Protein AF-H9LAX0-F1 (afdb_monomer)

InterPro domains:
  IPR001312 Hexokinase [PS51748] (1-277)
  IPR001312 Hexokinase [PTHR19443] (2-277)
  IPR019807 Hexokinase, binding site [PS00378] (44-69)
  IPR022672 Hexokinase, N-terminal [PF00349] (3-113)
  IPR022673 Hexokinase, C-terminal [PF03727] (120-277)
  IPR043129 ATPase, nucleotide binding domain [SSF53067] (3-115)
  IPR043129 ATPase, nucleotide binding domain [SSF53067] (117-277)

Solvent-accessible surface area (backbone atoms only — not comparable to full-atom values): 15316 Å² total; per-residue (Å²): 132,96,80,84,87,79,85,80,52,66,67,33,38,53,35,37,32,65,53,35,28,40,49,51,38,47,54,50,51,56,51,27,54,79,68,75,45,42,92,48,78,43,82,37,77,43,72,50,81,56,59,55,53,68,82,48,60,52,35,32,30,29,65,49,75,57,101,79,46,54,30,43,81,35,59,77,30,46,54,50,55,50,42,50,50,23,35,58,74,67,63,80,54,53,72,42,71,68,31,55,39,41,51,25,51,52,49,19,54,59,47,28,73,80,37,86,80,51,51,59,11,73,41,81,40,72,50,37,38,41,20,33,66,38,54,21,73,75,41,85,92,49,94,65,56,80,64,69,43,77,43,75,63,63,53,18,42,41,40,58,88,53,82,40,58,94,75,56,52,74,53,56,48,53,54,32,68,70,39,100,51,53,76,48,39,48,44,23,53,62,45,8,50,66,33,44,16,42,47,40,42,47,52,51,52,49,34,15,76,70,56,71,30,64,85,43,55,76,28,76,49,59,71,38,85,69,62,43,47,37,68,53,44,59,59,52,68,36,91,80,68,54,62,66,58,40,46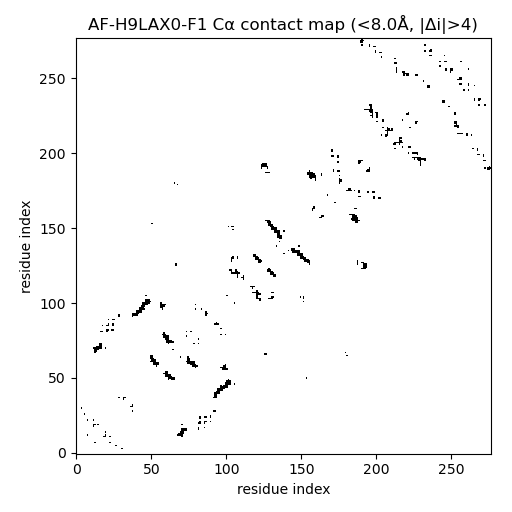,51,54,42,42,76,38,62,39,85,69,53,74,66,40,45,55,50,53,38,51,45,35,52,54,52,52,61,73,41,107

Foldseek 3Di:
DDDDDDDDDLCLQAEALLSVLLVVLVVVCVVCVVVVNQADAEEDEAADAADWDDPDFLWTAGQDDDLNGRHPPRHRDTSSVSNQVSNVVVPSGHYHHPGYHYPQVVQQVVVCVVPVPRFKGWDAESWTWIKGKAQQCVVVVDDDRDDIDIDTPLCLFPCLVPPCVVVDDPQLQVLQVPDPHHSGSSLRCLAHQNNLQQSLLVVQLVCLCVCNALNNDFDPLSVDGPSRGSVLLCQLQDPVVPLVSLQVSVVVSVGRGDSVNSVVSNVSSCVSNVSND

pLDDT: mean 94.52, std 5.26, range [50.22, 98.56]

Sequence (277 aa):
TKHRMYSIPEDAMTGTAEMLFDYIAECISDFLDKHHIKHKKLPLGFTFSFPVRHEDLDKGILLNWTKGFKASGAEGNNVVGLLRDAIKRRGDFEMDIVAMVNDTVATMISCYYEDRSCEVGMIVGTGCNVCYMEEMHSVELVEGEEGRMCVNTEWGAFGGNGELEDFRLEYDRVVDESSINPGKQLYEKLISGKYMGELVRLVLMKLVNEDLLFNGEASDILKTRGSFETHFVSQIESDTGDRKQIYNILSTLGVLPSELDCDIVRMACESVSTRAA

Secondary structure (DSSP, 8-state):
---------HHHHHSBHHHHHHHHHHHHHHHHHHTT-TTS-EEEEEE--S-EEEEETTEEEE----TT---BT-TTSBHHHHHHHHHHHH-S--EEEEEEE-HHHHHHHHHHHH-TT--EEEEESSSEEEEEEEEGGG-TTSS--SSEEEEE--GGGTTTTSTTTTT--HHHHHHHHTSSSTTSSHHHHHHSTTTHHHHHHHHHHHHHHTTSSGGG---HHHHSTT-S-HHHHHHHT-TT--HHHHHHHHHHTT----HHHHHHHHHHHHHHHHHH-

Mean predicted aligned error: 4.8 Å

Structure (mmCIF, N/CA/C/O backbone):
data_AF-H9LAX0-F1
#
_entry.id   AF-H9LAX0-F1
#
loop_
_atom_site.group_PDB
_atom_site.id
_atom_site.type_symbol
_atom_site.label_atom_id
_atom_site.label_alt_id
_atom_site.label_comp_id
_atom_site.label_asym_id
_atom_site.label_entity_id
_atom_site.label_seq_id
_atom_site.pdbx_PDB_ins_code
_atom_site.Cartn_x
_atom_site.Cartn_y
_atom_site.Cartn_z
_atom_site.occupancy
_atom_site.B_iso_or_equiv
_atom_site.auth_seq_id
_atom_site.auth_comp_id
_atom_site.auth_asym_id
_atom_site.auth_atom_id
_atom_site.pdbx_PDB_model_num
ATOM 1 N N . THR A 1 1 ? -16.865 16.453 1.117 1.00 50.22 1 THR A N 1
ATOM 2 C CA . THR A 1 1 ? -16.291 16.126 2.443 1.00 50.22 1 THR A CA 1
ATOM 3 C C . THR A 1 1 ? -14.977 16.870 2.588 1.00 50.22 1 THR A C 1
ATOM 5 O O . THR A 1 1 ? -14.157 16.766 1.684 1.00 50.22 1 THR A O 1
ATOM 8 N N . LYS A 1 2 ? -14.781 17.701 3.624 1.00 66.31 2 LYS A N 1
ATOM 9 C CA . LYS A 1 2 ? -13.472 18.343 3.854 1.00 66.31 2 LYS A CA 1
ATOM 10 C C . LYS A 1 2 ? -12.558 17.292 4.485 1.00 66.31 2 LYS A C 1
ATOM 12 O O . LYS A 1 2 ? -12.809 16.900 5.617 1.00 66.31 2 LYS A O 1
ATOM 17 N N . HIS A 1 3 ? -11.576 16.800 3.739 1.00 79.38 3 HIS A N 1
ATOM 18 C CA . HIS A 1 3 ? -10.554 15.888 4.250 1.00 79.38 3 HIS A CA 1
ATOM 19 C C . HIS A 1 3 ? -9.261 16.663 4.490 1.00 79.38 3 HIS A C 1
ATOM 21 O O . HIS A 1 3 ? -9.047 17.732 3.910 1.00 79.38 3 HIS A O 1
ATOM 27 N N . ARG A 1 4 ? -8.401 16.131 5.354 1.00 86.94 4 ARG A N 1
ATOM 28 C CA . ARG A 1 4 ? -7.089 16.705 5.615 1.00 86.94 4 ARG A CA 1
ATOM 29 C C . ARG A 1 4 ? -6.052 15.603 5.693 1.00 86.94 4 ARG A C 1
ATOM 31 O O . ARG A 1 4 ? -6.274 14.603 6.362 1.00 8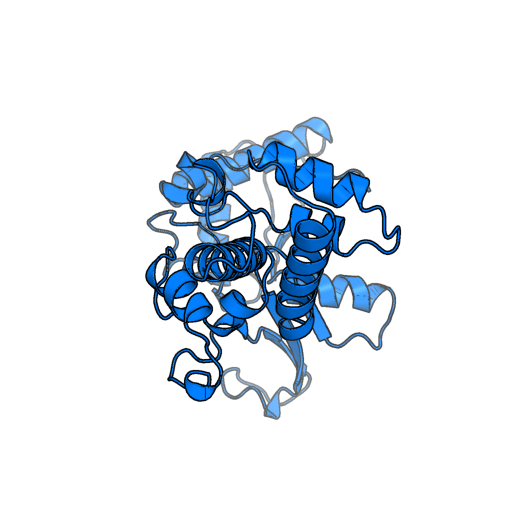6.94 4 ARG A O 1
ATOM 38 N N . MET A 1 5 ? -4.948 15.806 4.987 1.00 92.69 5 MET A N 1
ATOM 39 C CA . MET A 1 5 ? -3.840 14.862 4.935 1.00 92.69 5 MET A CA 1
ATOM 40 C C . MET A 1 5 ? -2.690 15.375 5.794 1.00 92.69 5 MET A C 1
ATOM 42 O O . MET A 1 5 ? -2.400 16.574 5.797 1.00 92.69 5 MET A O 1
ATOM 46 N N . TYR A 1 6 ? -2.056 14.452 6.508 1.00 94.38 6 TYR A N 1
ATOM 47 C CA . TYR A 1 6 ? -0.879 14.687 7.332 1.00 94.38 6 TYR A CA 1
ATOM 48 C C . TYR A 1 6 ? 0.200 13.701 6.894 1.00 94.38 6 TYR A C 1
ATOM 50 O O . TYR A 1 6 ? -0.062 12.502 6.809 1.00 94.38 6 TYR A O 1
ATOM 58 N N . SER A 1 7 ? 1.392 14.205 6.585 1.00 93.62 7 SER A N 1
ATOM 59 C CA . SER A 1 7 ? 2.524 13.366 6.194 1.00 93.62 7 SER A CA 1
ATOM 60 C C . SER A 1 7 ? 3.262 12.901 7.438 1.00 93.62 7 SER A C 1
ATOM 62 O O . SER A 1 7 ? 3.843 13.726 8.136 1.00 93.62 7 SER A O 1
ATOM 64 N N . ILE A 1 8 ? 3.268 11.595 7.697 1.00 93.94 8 ILE A N 1
ATOM 65 C CA . ILE A 1 8 ? 4.015 11.022 8.819 1.00 93.94 8 ILE A CA 1
ATOM 66 C C . ILE A 1 8 ? 5.520 11.135 8.512 1.00 93.94 8 ILE A C 1
ATOM 68 O O . ILE A 1 8 ? 5.950 10.624 7.477 1.00 93.94 8 ILE A O 1
ATOM 72 N N . PRO A 1 9 ? 6.324 11.794 9.368 1.00 92.88 9 PRO A N 1
ATOM 73 C CA . PRO A 1 9 ? 7.771 11.867 9.189 1.00 92.88 9 PRO A CA 1
ATOM 74 C C . PRO A 1 9 ? 8.420 10.481 9.241 1.00 92.88 9 PRO A C 1
ATOM 76 O O . PRO A 1 9 ? 7.986 9.625 10.014 1.00 92.88 9 PRO A O 1
ATOM 79 N N . GLU A 1 10 ? 9.499 10.277 8.482 1.00 90.19 10 GLU A N 1
ATOM 80 C CA . GLU A 1 10 ? 10.229 8.999 8.452 1.00 90.19 10 GLU A CA 1
ATOM 81 C C . GLU A 1 10 ? 10.694 8.576 9.854 1.00 90.19 10 GLU A C 1
ATOM 83 O O . GLU A 1 10 ? 10.445 7.445 10.270 1.00 90.19 10 GLU A O 1
ATOM 88 N N . ASP A 1 11 ? 11.217 9.522 10.640 1.00 91.75 11 ASP A N 1
ATOM 89 C CA . ASP A 1 11 ? 11.634 9.292 12.028 1.00 91.75 11 ASP A CA 1
ATOM 90 C C . ASP A 1 11 ? 10.497 8.759 12.916 1.00 91.75 11 ASP A C 1
ATOM 92 O O . ASP A 1 11 ? 10.736 7.957 13.819 1.00 91.75 11 ASP A O 1
ATOM 96 N N . ALA A 1 12 ? 9.247 9.164 12.666 1.00 93.25 12 ALA A N 1
ATOM 97 C CA . ALA A 1 12 ? 8.086 8.638 13.384 1.00 93.25 12 ALA A CA 1
ATOM 98 C C . ALA A 1 12 ? 7.685 7.245 12.868 1.00 93.25 12 ALA A C 1
ATOM 100 O O . ALA A 1 12 ? 7.289 6.387 13.655 1.00 93.25 12 ALA A O 1
ATOM 101 N N . MET A 1 13 ? 7.826 6.984 11.563 1.00 91.19 13 MET A N 1
ATOM 102 C CA . MET A 1 13 ? 7.548 5.670 10.967 1.00 91.19 13 MET A CA 1
ATOM 103 C C . MET A 1 13 ? 8.523 4.581 11.437 1.00 91.19 13 MET A C 1
ATOM 105 O O . MET A 1 13 ? 8.131 3.412 11.540 1.00 91.19 13 MET A O 1
ATOM 109 N N . THR A 1 14 ? 9.780 4.944 11.709 1.00 92.44 14 THR A N 1
ATOM 110 C CA . THR A 1 14 ? 10.856 4.011 12.094 1.00 92.44 14 THR A CA 1
ATOM 111 C C . THR A 1 14 ? 11.334 4.160 13.541 1.00 92.44 14 THR A C 1
ATOM 113 O O . THR A 1 14 ? 12.220 3.419 13.958 1.00 92.44 14 THR A O 1
ATOM 116 N N . GLY A 1 15 ? 10.776 5.106 14.302 1.00 94.94 15 GLY A N 1
ATOM 117 C CA . GLY A 1 15 ? 11.144 5.396 15.690 1.00 94.94 15 GLY A CA 1
ATOM 118 C C . GLY A 1 15 ? 10.497 4.455 16.710 1.00 94.94 15 GLY A C 1
ATOM 119 O O . GLY A 1 15 ? 10.594 3.228 16.616 1.00 94.94 15 GLY A O 1
ATOM 120 N N . THR A 1 16 ? 9.846 5.018 17.728 1.00 97.50 16 THR A N 1
ATOM 121 C CA . THR A 1 16 ? 9.089 4.258 18.738 1.00 97.50 16 THR A CA 1
ATOM 122 C C . THR A 1 16 ? 7.586 4.353 18.492 1.00 97.50 16 THR A C 1
ATOM 124 O O . THR A 1 16 ? 7.098 5.287 17.855 1.00 97.50 16 THR A O 1
ATOM 127 N N . ALA A 1 17 ? 6.830 3.397 19.031 1.00 97.00 17 ALA A N 1
ATOM 128 C CA . ALA A 1 17 ? 5.375 3.448 19.039 1.00 97.00 17 ALA A CA 1
ATOM 129 C C . ALA A 1 17 ? 4.874 4.746 19.688 1.00 97.00 17 ALA A C 1
ATOM 131 O O . ALA A 1 17 ? 3.991 5.397 19.143 1.00 97.00 17 ALA A O 1
ATOM 132 N N . GLU A 1 18 ? 5.477 5.164 20.803 1.00 97.81 18 GLU A N 1
ATOM 133 C CA . GLU A 1 18 ? 5.134 6.425 21.465 1.00 97.81 18 GLU A CA 1
ATOM 134 C C . GLU A 1 18 ? 5.276 7.621 20.515 1.00 97.81 18 GLU A C 1
ATOM 136 O O . GLU A 1 18 ? 4.311 8.359 20.342 1.00 97.81 18 GLU A O 1
ATOM 141 N N . MET A 1 19 ? 6.410 7.748 19.812 1.00 97.38 19 MET A N 1
ATOM 142 C CA . MET A 1 19 ? 6.621 8.821 18.829 1.00 97.38 19 MET A CA 1
ATOM 143 C C . MET A 1 19 ? 5.563 8.808 17.718 1.00 97.38 19 MET A C 1
ATOM 145 O O . MET A 1 19 ? 5.020 9.856 17.368 1.00 97.38 19 MET A O 1
ATOM 149 N N . LEU A 1 20 ? 5.253 7.628 17.170 1.00 98.00 20 LEU A N 1
ATOM 150 C CA . LEU A 1 20 ? 4.261 7.485 16.105 1.00 98.00 20 LEU A CA 1
ATOM 151 C C . LEU A 1 20 ? 2.856 7.878 16.579 1.00 98.00 20 LEU A C 1
ATOM 153 O O . LEU A 1 20 ? 2.174 8.663 15.919 1.00 98.00 20 LEU A O 1
ATOM 157 N N . PHE A 1 21 ? 2.407 7.337 17.711 1.00 98.06 21 PHE A N 1
ATOM 158 C CA . PHE A 1 21 ? 1.051 7.572 18.206 1.00 98.06 21 PHE A CA 1
ATOM 159 C C . PHE A 1 21 ? 0.878 8.980 18.795 1.00 98.06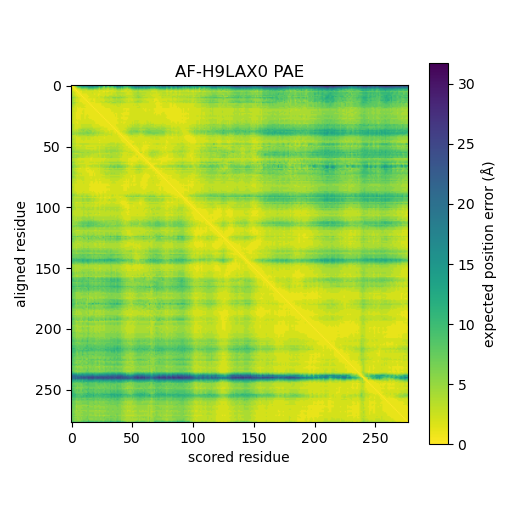 21 PHE A C 1
ATOM 161 O O . PHE A 1 21 ? -0.202 9.553 18.645 1.00 98.06 21 PHE A O 1
ATOM 168 N N . ASP A 1 22 ? 1.924 9.583 19.366 1.00 98.12 22 ASP A N 1
ATOM 169 C CA . ASP A 1 22 ? 1.904 10.989 19.794 1.00 98.12 22 ASP A CA 1
ATOM 170 C C . ASP A 1 22 ? 1.792 11.936 18.592 1.00 98.12 22 ASP A C 1
ATOM 172 O O . ASP A 1 22 ? 1.011 12.892 18.634 1.00 98.12 22 ASP A O 1
ATOM 176 N N . TYR A 1 23 ? 2.479 11.627 17.484 1.00 98.00 23 TYR A N 1
ATOM 177 C CA . TYR A 1 23 ? 2.317 12.351 16.221 1.00 98.00 23 TYR A CA 1
ATOM 178 C C . TYR A 1 23 ? 0.897 12.200 15.645 1.00 98.00 23 TYR A C 1
ATOM 180 O O . TYR A 1 23 ? 0.291 13.173 15.190 1.00 98.00 23 TYR A O 1
ATOM 188 N N . ILE A 1 24 ? 0.309 10.999 15.703 1.00 97.69 24 ILE A N 1
ATOM 189 C CA . ILE A 1 24 ? -1.088 10.786 15.285 1.00 97.69 24 ILE A CA 1
ATOM 190 C C . ILE A 1 24 ? -2.043 11.611 16.163 1.00 97.69 24 ILE A C 1
ATOM 192 O O . ILE A 1 24 ? -2.922 12.296 15.636 1.00 97.69 24 ILE A O 1
ATOM 196 N N . ALA A 1 25 ? -1.857 11.605 17.487 1.00 97.81 25 ALA A N 1
ATOM 197 C CA . ALA A 1 25 ? -2.655 12.411 18.410 1.00 97.81 25 ALA A CA 1
ATOM 198 C C . ALA A 1 25 ? -2.497 13.922 18.147 1.00 97.81 25 ALA A C 1
ATOM 200 O O . ALA A 1 25 ? -3.466 14.673 18.272 1.00 97.81 25 ALA A O 1
ATOM 201 N N . GLU A 1 26 ? -1.313 14.373 17.724 1.00 97.62 26 GLU A N 1
ATOM 202 C CA . GLU A 1 26 ? -1.084 15.743 17.253 1.00 97.62 26 GLU A CA 1
ATOM 203 C C . GLU A 1 26 ? -1.916 16.103 16.038 1.00 97.62 26 GLU A C 1
ATOM 205 O O . GLU A 1 26 ? -2.607 17.126 16.048 1.00 97.62 26 GLU A O 1
ATOM 210 N N . CYS A 1 27 ? -1.906 15.240 15.029 1.00 97.38 27 CYS A N 1
ATOM 211 C CA . CYS A 1 27 ? -2.690 15.441 13.819 1.00 97.38 27 CYS A CA 1
ATOM 212 C C . CYS A 1 27 ? -4.192 15.506 14.128 1.00 97.38 27 CYS A C 1
ATOM 214 O O . CYS A 1 27 ? -4.895 16.366 13.592 1.00 97.38 27 CYS A O 1
ATOM 216 N N . ILE A 1 28 ? -4.684 14.644 15.028 1.00 96.56 28 ILE A N 1
ATOM 217 C CA . ILE A 1 28 ? -6.084 14.666 15.479 1.00 96.56 28 ILE A CA 1
ATOM 218 C C . ILE A 1 28 ? -6.391 15.989 16.188 1.00 96.56 28 ILE A C 1
ATOM 220 O O . ILE A 1 28 ? -7.365 16.650 15.832 1.00 96.56 28 ILE A O 1
ATOM 224 N N . SER A 1 29 ? -5.560 16.408 17.145 1.00 96.62 29 SER A N 1
ATOM 225 C CA . SER A 1 29 ? -5.752 17.667 17.878 1.00 96.62 29 SER A CA 1
ATOM 226 C C . SER A 1 29 ? -5.837 18.875 16.938 1.00 96.62 29 SER A C 1
ATOM 228 O O . SER A 1 29 ? -6.807 19.638 16.984 1.00 96.62 29 SER A O 1
ATOM 230 N N . ASP A 1 30 ? -4.885 18.996 16.010 1.00 96.50 30 ASP A N 1
ATOM 231 C CA . ASP A 1 30 ? -4.857 20.072 15.019 1.00 96.50 30 ASP A CA 1
ATOM 232 C C . ASP A 1 30 ? -6.058 20.008 14.053 1.00 96.50 30 ASP A C 1
ATOM 234 O O . ASP A 1 30 ? -6.591 21.045 13.651 1.00 96.50 30 ASP A O 1
ATOM 238 N N . PHE A 1 31 ? -6.548 18.816 13.698 1.00 96.00 31 PHE A N 1
ATOM 239 C CA . PHE A 1 31 ? -7.792 18.679 12.938 1.00 96.00 31 PHE A CA 1
ATOM 240 C C . PHE A 1 31 ? -8.993 19.217 13.733 1.00 96.00 31 PHE A C 1
ATOM 242 O O . PHE A 1 31 ? -9.755 20.044 13.225 1.00 96.00 31 PHE A O 1
ATOM 249 N N . LEU A 1 32 ? -9.149 18.802 14.991 1.00 95.25 32 LEU A N 1
ATOM 250 C CA . LEU A 1 32 ? -10.268 19.228 15.837 1.00 95.25 32 LEU A CA 1
ATOM 251 C C . LEU A 1 32 ? -10.269 20.736 16.100 1.00 95.25 32 LEU A C 1
ATOM 253 O O . LEU A 1 32 ? -11.344 21.346 16.105 1.00 95.25 32 LEU A O 1
ATOM 257 N N . ASP A 1 33 ? -9.090 21.334 16.283 1.00 95.06 33 ASP A N 1
ATOM 258 C CA . ASP A 1 33 ? -8.927 22.777 16.468 1.00 95.06 33 ASP A CA 1
ATOM 259 C C . ASP A 1 33 ? -9.375 23.561 15.234 1.00 95.06 33 ASP A C 1
ATOM 261 O O . ASP A 1 33 ? -10.199 24.474 15.348 1.00 95.06 33 ASP A O 1
ATOM 265 N N . LYS A 1 34 ? -8.916 23.174 14.035 1.00 94.81 34 LYS A N 1
ATOM 266 C CA . LYS A 1 34 ? -9.299 23.869 12.789 1.00 94.81 34 LYS A CA 1
ATOM 267 C C . LYS A 1 34 ? -10.772 23.728 12.437 1.00 94.81 34 LYS A C 1
ATOM 269 O O . LYS A 1 34 ? -11.310 24.560 11.708 1.00 94.81 34 LYS A O 1
ATOM 274 N N . HIS A 1 35 ? -11.422 22.688 12.944 1.00 94.19 35 HIS A N 1
ATOM 275 C CA . HIS A 1 35 ? -12.856 22.480 12.790 1.00 94.19 35 HIS A CA 1
ATOM 276 C C . HIS A 1 35 ? -13.679 23.008 13.976 1.00 94.19 35 HIS A C 1
ATOM 278 O O . HIS A 1 35 ? -14.904 22.918 13.936 1.00 94.19 35 HIS A O 1
ATOM 284 N N . HIS A 1 36 ? -13.037 23.591 14.996 1.00 95.12 36 HIS A N 1
ATOM 285 C CA . HIS A 1 36 ? -13.675 24.136 16.199 1.00 95.12 36 HIS A CA 1
ATOM 286 C C . HIS A 1 36 ? -14.546 23.119 16.959 1.00 95.12 36 HIS A C 1
ATOM 288 O O . HIS A 1 36 ? -15.593 23.463 17.508 1.00 95.12 36 HIS A O 1
ATOM 294 N N . ILE A 1 37 ? -14.117 21.854 17.003 1.00 95.25 37 ILE A N 1
ATOM 295 C CA . ILE A 1 37 ? -14.860 20.739 17.624 1.00 95.25 37 ILE A CA 1
ATOM 296 C C . ILE A 1 37 ? -14.088 20.023 18.738 1.00 95.25 37 ILE A C 1
ATOM 298 O O . ILE A 1 37 ? -14.579 19.035 19.272 1.00 95.25 37 ILE A O 1
ATOM 302 N N . LYS A 1 38 ? -12.927 20.541 19.148 1.00 94.38 38 LYS A N 1
ATOM 303 C CA . LYS A 1 38 ? -12.064 19.943 20.184 1.00 94.38 38 LYS A CA 1
ATOM 304 C C . LYS A 1 38 ? -12.717 19.779 21.563 1.00 94.38 38 LYS A C 1
ATOM 306 O O . LYS A 1 38 ? -12.352 18.894 22.321 1.00 94.38 38 LYS A O 1
ATOM 311 N N . HIS A 1 39 ? -13.727 20.595 21.861 1.00 93.06 39 HIS A N 1
ATOM 312 C CA . HIS A 1 39 ? -14.518 20.528 23.094 1.00 93.06 39 HIS A CA 1
ATOM 313 C C . HIS A 1 39 ? -15.528 19.366 23.123 1.00 93.06 39 HIS A C 1
ATOM 315 O O . HIS A 1 39 ? -16.204 19.171 24.132 1.00 93.06 39 HIS A O 1
ATOM 321 N N . LYS A 1 40 ? -15.704 18.637 22.014 1.00 93.38 40 LYS A N 1
ATOM 322 C CA . LYS A 1 40 ? -16.649 17.523 21.912 1.00 93.38 40 LYS A CA 1
ATOM 323 C C . LYS A 1 40 ? -15.913 16.202 22.072 1.00 93.38 40 LYS A C 1
ATOM 325 O O . LYS A 1 40 ? -14.936 15.960 21.373 1.00 93.38 40 LYS A O 1
ATOM 330 N N . LYS A 1 41 ? -16.469 15.311 22.891 1.00 93.94 41 LYS A N 1
ATOM 331 C CA . LYS A 1 41 ? -16.093 13.897 22.902 1.00 93.94 41 LYS A CA 1
ATOM 332 C C . LYS A 1 41 ? -16.819 13.186 21.761 1.00 93.94 41 LYS A C 1
ATOM 334 O O . LYS A 1 41 ? -18.028 12.973 21.842 1.00 93.94 41 LYS A O 1
ATOM 339 N N . LEU A 1 42 ? -16.105 12.894 20.678 1.00 94.69 42 LEU A N 1
ATOM 340 C CA . LEU A 1 42 ? -16.667 12.266 19.478 1.00 94.69 42 LEU A CA 1
ATOM 341 C C . LEU A 1 42 ? -16.265 10.784 19.394 1.00 94.69 42 LEU A C 1
ATOM 343 O O . LEU A 1 42 ? -15.189 10.422 19.878 1.00 94.69 42 LEU A O 1
ATOM 347 N N . PRO A 1 43 ? -17.099 9.929 18.775 1.00 96.44 43 PRO A N 1
ATOM 348 C CA . PRO A 1 43 ? -16.686 8.580 18.419 1.00 96.44 43 PRO A CA 1
ATOM 349 C C . PRO A 1 43 ? -15.656 8.626 17.280 1.00 96.44 43 PRO A C 1
ATOM 351 O O . PRO A 1 43 ? -15.812 9.381 16.317 1.00 96.44 43 PRO A O 1
ATOM 354 N N . LEU A 1 44 ? -14.622 7.796 17.380 1.00 96.06 44 LEU A N 1
ATOM 355 C CA . LEU A 1 44 ? -13.549 7.646 16.404 1.00 96.06 44 LEU A CA 1
ATOM 356 C C . LEU A 1 44 ? -13.521 6.203 15.889 1.00 96.06 44 LEU A C 1
ATOM 358 O O . LEU A 1 44 ? -13.339 5.262 16.662 1.00 96.06 44 LEU A O 1
ATOM 362 N N . GLY A 1 45 ? -13.664 6.041 14.574 1.00 96.44 45 GLY A N 1
ATOM 363 C CA . GLY A 1 45 ? -13.297 4.811 13.877 1.00 96.44 45 GLY A CA 1
ATOM 364 C C . GLY A 1 45 ? -11.839 4.888 13.436 1.00 96.44 45 GLY A C 1
ATOM 365 O O . GLY A 1 45 ? -11.447 5.843 12.765 1.00 96.44 45 GLY A O 1
ATOM 366 N N . PHE A 1 46 ? -11.031 3.902 13.812 1.00 96.50 46 PHE A N 1
ATOM 367 C CA . PHE A 1 46 ? -9.606 3.865 13.510 1.00 96.50 46 PHE A CA 1
ATOM 368 C C . PHE A 1 46 ? -9.322 2.858 12.391 1.00 96.50 46 PHE A C 1
ATOM 370 O O . PHE A 1 46 ? -9.227 1.657 12.622 1.00 96.50 46 PHE A O 1
ATOM 377 N N . THR A 1 47 ? -9.190 3.342 11.155 1.00 96.44 47 THR A N 1
ATOM 378 C CA . THR A 1 47 ? -8.711 2.492 10.056 1.00 96.44 47 THR A CA 1
ATOM 379 C C . THR A 1 47 ? -7.199 2.308 10.177 1.00 96.44 47 THR A C 1
ATOM 381 O O . THR A 1 47 ? -6.454 3.285 10.109 1.00 96.44 47 THR A O 1
ATOM 384 N N . PHE A 1 48 ? -6.751 1.069 10.375 1.00 95.06 48 PHE A N 1
ATOM 385 C CA . PHE A 1 48 ? -5.351 0.716 10.590 1.00 95.06 48 PHE A CA 1
ATOM 386 C C . PHE A 1 48 ? -4.946 -0.444 9.672 1.00 95.06 48 PHE A C 1
ATOM 388 O O . PHE A 1 48 ? -5.244 -1.610 9.919 1.00 95.06 48 PHE A O 1
ATOM 395 N N . SER A 1 49 ? -4.273 -0.098 8.575 1.00 90.25 49 SER A N 1
ATOM 396 C CA . SER A 1 49 ? -3.982 -0.978 7.437 1.00 90.25 49 SER A CA 1
ATOM 397 C C . SER A 1 49 ? -2.774 -1.905 7.633 1.00 90.25 49 SER A C 1
ATOM 399 O O . SER A 1 49 ? -1.874 -1.937 6.784 1.00 90.25 49 SER A O 1
ATOM 401 N N . PHE A 1 50 ? -2.729 -2.641 8.740 1.00 90.00 50 PHE A N 1
ATOM 402 C CA . PHE A 1 50 ? -1.663 -3.600 9.044 1.00 90.00 50 PHE A CA 1
ATOM 403 C C . PHE A 1 50 ? -2.241 -4.927 9.552 1.00 90.00 50 PHE A C 1
ATOM 405 O O . PHE A 1 50 ? -3.370 -4.928 10.050 1.00 90.00 50 PHE A O 1
ATOM 412 N N . PRO A 1 51 ? -1.470 -6.030 9.485 1.00 89.06 51 PRO A N 1
ATOM 413 C CA . PRO A 1 51 ? -1.875 -7.306 10.061 1.00 89.06 51 PRO A CA 1
ATOM 414 C C . PRO A 1 51 ? -2.089 -7.176 11.570 1.00 89.06 51 PRO A C 1
ATOM 416 O O . PRO A 1 51 ? -1.149 -6.970 12.344 1.00 89.06 51 PRO A O 1
ATOM 419 N N . VAL A 1 52 ? -3.341 -7.296 11.993 1.00 93.69 52 VAL A N 1
ATOM 420 C CA . VAL A 1 52 ? -3.748 -7.188 13.392 1.00 93.69 52 VAL A CA 1
ATOM 421 C C . VAL A 1 52 ? -4.572 -8.408 13.766 1.00 93.69 52 VAL A C 1
ATOM 423 O O . VAL A 1 52 ? -5.475 -8.807 13.039 1.00 93.69 52 VAL A O 1
ATOM 426 N N . ARG A 1 53 ? -4.274 -8.985 14.931 1.00 93.38 53 ARG A N 1
ATOM 427 C CA . ARG A 1 53 ? -5.143 -9.966 15.576 1.00 93.38 53 ARG A CA 1
ATOM 428 C C . ARG A 1 53 ? -6.172 -9.218 16.413 1.00 93.38 53 ARG A C 1
ATOM 430 O O . ARG A 1 53 ? -5.830 -8.663 17.461 1.00 93.38 53 ARG A O 1
ATOM 437 N N . HIS A 1 54 ? -7.406 -9.180 15.931 1.00 92.69 54 HIS A N 1
ATOM 438 C CA . HIS A 1 54 ? -8.536 -8.629 16.671 1.00 92.69 54 HIS A CA 1
ATOM 439 C C . HIS A 1 54 ? -8.903 -9.544 17.837 1.00 92.69 54 HIS A C 1
ATOM 441 O O . HIS A 1 54 ? -9.068 -10.748 17.666 1.00 92.69 54 HIS A O 1
ATOM 447 N N . GLU A 1 55 ? -9.005 -8.958 19.026 1.00 90.69 55 GLU A N 1
ATOM 448 C CA . GLU A 1 55 ? -9.587 -9.606 20.209 1.00 90.69 55 GLU A CA 1
ATOM 449 C C . GLU A 1 55 ? -10.994 -9.062 20.500 1.00 90.69 55 GLU A C 1
ATOM 451 O O . GLU A 1 55 ? -11.789 -9.744 21.132 1.00 90.69 55 GLU A O 1
ATOM 456 N N . ASP A 1 56 ? -11.287 -7.844 20.035 1.00 91.38 56 ASP A N 1
ATOM 457 C CA . ASP A 1 56 ? -12.603 -7.198 20.043 1.00 91.38 56 ASP A CA 1
ATOM 458 C C . ASP A 1 56 ? -12.628 -6.119 18.935 1.00 91.38 56 ASP A C 1
ATOM 460 O O . ASP A 1 56 ? -11.595 -5.824 18.319 1.00 91.38 56 ASP A O 1
ATOM 464 N N . LEU A 1 57 ? -13.776 -5.486 18.686 1.00 91.50 57 LEU A N 1
ATOM 465 C CA . LEU A 1 57 ? -13.933 -4.436 17.676 1.00 91.50 57 LEU A CA 1
ATOM 466 C C . LEU A 1 57 ? -13.027 -3.221 17.942 1.00 91.50 57 LEU A C 1
ATOM 468 O O . LEU A 1 57 ? -12.547 -2.591 17.001 1.00 91.50 57 LEU A O 1
ATOM 472 N N . ASP A 1 58 ? -12.761 -2.899 19.209 1.00 93.50 58 ASP A N 1
ATOM 473 C CA . ASP A 1 58 ? -11.888 -1.805 19.648 1.00 93.50 58 ASP A CA 1
ATOM 474 C C . ASP A 1 58 ? -10.551 -2.303 20.236 1.00 93.50 58 ASP A C 1
ATOM 476 O O . ASP A 1 58 ? -9.845 -1.556 20.923 1.00 93.50 58 ASP A O 1
ATOM 480 N N . LYS A 1 59 ? -10.178 -3.563 19.979 1.00 94.31 59 LYS A N 1
ATOM 481 C CA . LYS A 1 59 ? -8.962 -4.170 20.528 1.00 94.31 59 LYS A CA 1
ATOM 482 C C . LYS A 1 59 ? -8.233 -4.995 19.477 1.00 94.31 59 LYS A C 1
ATOM 484 O O . LYS A 1 59 ? -8.658 -6.085 19.103 1.00 94.31 59 LYS A O 1
ATOM 489 N N . GLY A 1 60 ? -7.080 -4.489 19.054 1.00 95.56 60 GLY A N 1
ATOM 490 C CA . GLY A 1 60 ? -6.278 -5.102 18.004 1.00 95.56 60 GLY A CA 1
ATOM 491 C C . GLY A 1 60 ? -4.808 -5.200 18.383 1.00 95.56 60 GLY A C 1
ATOM 492 O O . GLY A 1 60 ? -4.177 -4.185 18.671 1.00 95.56 60 GLY A O 1
ATOM 493 N N . ILE A 1 61 ? -4.255 -6.413 18.365 1.00 97.25 61 ILE A N 1
ATOM 494 C CA . ILE A 1 61 ? -2.829 -6.664 18.593 1.00 97.25 61 ILE A CA 1
ATOM 495 C C . ILE A 1 61 ? -2.081 -6.654 17.259 1.00 97.25 61 ILE A C 1
ATOM 497 O O . ILE A 1 61 ? -2.300 -7.534 16.426 1.00 97.25 61 ILE A O 1
ATOM 501 N N . LEU A 1 62 ? -1.182 -5.688 17.057 1.00 96.00 62 LEU A N 1
ATOM 502 C CA . LEU A 1 62 ? -0.347 -5.646 15.852 1.00 96.00 62 LEU A CA 1
ATOM 503 C C . LEU A 1 62 ? 0.559 -6.879 15.798 1.00 96.00 62 LEU A C 1
ATOM 505 O O . LEU A 1 62 ? 1.327 -7.122 16.726 1.00 96.00 62 LEU A O 1
ATOM 509 N N . LEU A 1 63 ? 0.487 -7.643 14.709 1.00 92.50 63 LEU A N 1
ATOM 510 C CA . LEU A 1 63 ? 1.299 -8.847 14.533 1.00 92.50 63 LEU A CA 1
ATOM 511 C C . LEU A 1 63 ? 2.692 -8.506 14.014 1.00 92.50 63 LEU A C 1
ATOM 513 O O . LEU A 1 63 ? 3.694 -8.893 14.608 1.00 92.50 63 LEU A O 1
ATOM 517 N N . ASN A 1 64 ? 2.746 -7.756 12.919 1.00 88.81 64 ASN A N 1
ATOM 518 C CA . ASN A 1 64 ? 3.986 -7.307 12.311 1.00 88.81 64 ASN A CA 1
ATOM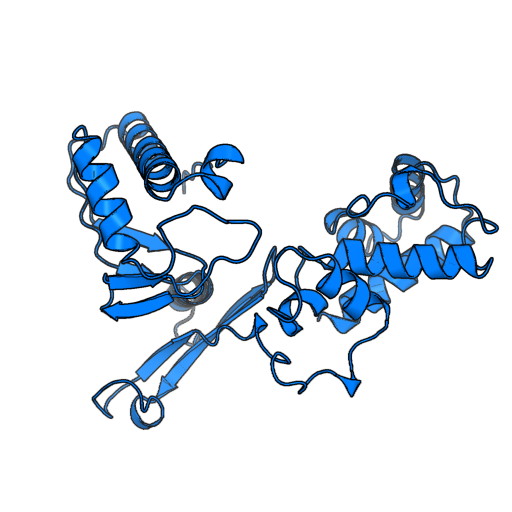 519 C C . ASN A 1 64 ? 3.749 -6.050 11.481 1.00 88.81 64 ASN A C 1
ATOM 521 O O . ASN A 1 64 ? 2.697 -5.878 10.862 1.00 88.81 64 ASN A O 1
ATOM 525 N N . TRP A 1 65 ? 4.766 -5.206 11.392 1.00 89.31 65 TRP A N 1
ATOM 526 C CA . TRP A 1 65 ? 4.755 -4.103 10.454 1.00 89.31 65 TRP A CA 1
ATOM 527 C C . TRP A 1 65 ? 4.902 -4.579 9.008 1.00 89.31 65 TRP A C 1
ATOM 529 O O . TRP A 1 65 ? 5.515 -5.605 8.697 1.00 89.31 65 TRP A O 1
ATOM 539 N N . THR A 1 66 ? 4.340 -3.785 8.102 1.00 81.19 66 THR A N 1
ATOM 540 C CA . THR A 1 66 ? 4.481 -3.920 6.650 1.00 81.19 66 THR A CA 1
ATOM 541 C C . THR A 1 66 ? 4.696 -2.531 6.040 1.00 81.19 66 THR A C 1
ATOM 543 O O . THR A 1 66 ? 4.835 -1.534 6.753 1.00 81.19 66 THR A O 1
ATOM 546 N N . LYS A 1 67 ? 4.773 -2.436 4.707 1.00 78.19 67 LYS A N 1
ATOM 547 C CA . LYS A 1 67 ? 4.715 -1.163 3.957 1.00 78.19 67 LYS A CA 1
ATOM 548 C C . LYS A 1 67 ? 5.812 -0.125 4.267 1.00 78.19 67 LYS A C 1
ATOM 550 O O . LYS A 1 67 ? 5.838 0.901 3.605 1.00 78.19 67 LYS A O 1
ATOM 555 N N . GLY A 1 68 ? 6.815 -0.428 5.093 1.00 78.88 68 GLY A N 1
ATOM 556 C CA . GLY A 1 68 ? 7.921 0.490 5.428 1.00 78.88 68 GLY A CA 1
ATOM 557 C C . GLY A 1 68 ? 7.939 0.946 6.884 1.00 78.88 68 GLY A C 1
ATOM 558 O O . GLY A 1 68 ? 8.943 1.493 7.320 1.00 78.88 68 GLY A O 1
ATOM 559 N N . PHE A 1 69 ? 6.873 0.679 7.640 1.00 88.38 69 PHE A N 1
ATOM 560 C CA . PHE A 1 69 ? 6.812 0.991 9.065 1.00 88.38 69 PHE A CA 1
ATOM 561 C C . PHE A 1 69 ? 7.711 0.048 9.864 1.00 88.38 69 PHE A C 1
ATOM 563 O O . PHE A 1 69 ? 7.843 -1.126 9.514 1.00 88.38 69 PHE A O 1
ATOM 570 N N . LYS A 1 70 ? 8.341 0.576 10.920 1.00 89.81 70 LYS A N 1
ATOM 571 C CA . LYS A 1 70 ? 9.203 -0.176 11.850 1.00 89.81 70 LYS A CA 1
ATOM 572 C C . LYS A 1 70 ? 9.173 0.385 13.279 1.00 89.81 70 LYS A C 1
ATOM 574 O O . LYS A 1 70 ? 10.104 0.147 14.042 1.00 89.81 70 LYS A O 1
ATOM 579 N N . ALA A 1 71 ? 8.132 1.134 13.649 1.00 94.38 71 ALA A N 1
ATOM 580 C CA . ALA A 1 71 ? 8.033 1.756 14.966 1.00 94.38 71 ALA A CA 1
ATOM 581 C C . ALA A 1 71 ? 8.109 0.702 16.090 1.00 94.38 71 ALA A C 1
ATOM 583 O O . ALA A 1 71 ? 7.243 -0.169 16.231 1.00 94.38 71 ALA A O 1
ATOM 584 N N . SER A 1 72 ? 9.178 0.772 16.878 1.00 95.38 72 SER A N 1
ATOM 585 C CA . SER A 1 72 ? 9.496 -0.195 17.930 1.00 95.38 72 SER A CA 1
ATOM 586 C C . SER A 1 72 ? 8.499 -0.130 19.090 1.00 95.38 72 SER A C 1
ATOM 588 O O . SER A 1 72 ? 8.036 0.942 19.472 1.00 95.38 72 SER A O 1
ATOM 590 N N . GLY A 1 73 ? 8.148 -1.285 19.660 1.00 95.56 73 GLY A N 1
ATOM 591 C CA . GLY A 1 73 ? 7.186 -1.375 20.767 1.00 95.56 73 GLY A CA 1
ATOM 592 C C . GLY A 1 73 ? 5.708 -1.354 20.357 1.00 95.56 73 GLY A C 1
ATOM 593 O O . GLY A 1 73 ? 4.848 -1.370 21.230 1.00 95.56 73 GLY A O 1
ATOM 594 N N . ALA A 1 74 ? 5.394 -1.335 19.056 1.00 95.81 74 ALA A N 1
ATOM 595 C CA . ALA A 1 74 ? 4.017 -1.472 18.576 1.00 95.81 74 ALA A CA 1
ATOM 596 C C . ALA A 1 74 ? 3.630 -2.936 18.310 1.00 95.81 74 ALA A C 1
ATOM 598 O O . ALA A 1 74 ? 2.527 -3.352 18.654 1.00 95.81 74 ALA A O 1
ATOM 599 N N . GLU A 1 75 ? 4.530 -3.727 17.717 1.00 96.31 75 GLU A N 1
ATOM 600 C CA . GLU A 1 75 ? 4.299 -5.159 17.482 1.00 96.31 75 GLU A CA 1
ATOM 601 C C . GLU A 1 75 ? 4.065 -5.889 18.815 1.00 96.31 75 GLU A C 1
ATOM 603 O O . GLU A 1 75 ? 4.704 -5.591 19.827 1.00 96.31 75 GLU A O 1
ATOM 608 N N . GLY A 1 76 ? 3.101 -6.807 18.833 1.00 96.81 76 GLY A N 1
ATOM 609 C CA . GLY A 1 76 ? 2.648 -7.520 20.028 1.00 96.81 76 GLY A CA 1
ATOM 610 C C . GLY A 1 76 ? 1.775 -6.701 20.987 1.00 96.81 76 GLY A C 1
ATOM 611 O O . GLY A 1 76 ? 1.326 -7.249 21.992 1.00 96.81 76 GLY A O 1
ATOM 612 N N . ASN A 1 77 ? 1.496 -5.424 20.698 1.00 96.94 77 ASN A N 1
ATOM 613 C CA . ASN A 1 77 ? 0.752 -4.530 21.588 1.00 96.94 77 ASN A CA 1
ATOM 614 C C . ASN A 1 77 ? -0.605 -4.108 21.007 1.00 96.94 77 ASN A C 1
ATOM 616 O O . ASN A 1 77 ? -0.825 -4.133 19.795 1.00 96.94 77 ASN A O 1
ATOM 620 N N . ASN A 1 78 ? -1.522 -3.706 21.896 1.00 97.12 78 ASN A N 1
ATOM 621 C CA . ASN A 1 78 ? -2.841 -3.204 21.516 1.00 97.12 78 ASN A CA 1
ATOM 622 C C . ASN A 1 78 ? -2.738 -1.795 20.916 1.00 97.12 78 ASN A C 1
ATOM 624 O O . ASN A 1 78 ? -2.569 -0.824 21.655 1.00 97.12 78 ASN A O 1
ATOM 628 N N . VAL A 1 79 ? -2.906 -1.665 19.599 1.00 96.94 79 VAL A N 1
ATOM 629 C CA . VAL A 1 79 ? -2.755 -0.379 18.893 1.00 96.94 79 VAL A CA 1
ATOM 630 C C . VAL A 1 79 ? -3.822 0.647 19.269 1.00 96.94 79 VAL A C 1
ATOM 632 O O . VAL A 1 79 ? -3.535 1.843 19.311 1.00 96.94 79 VAL A O 1
ATOM 635 N N . VAL A 1 80 ? -5.030 0.200 19.624 1.00 97.06 80 VAL A N 1
ATOM 636 C CA . VAL A 1 80 ? -6.070 1.096 20.151 1.00 97.06 80 VAL A CA 1
ATOM 637 C C . VAL A 1 80 ? -5.663 1.623 21.526 1.00 97.06 80 VAL A C 1
ATOM 639 O O . VAL A 1 80 ? -5.851 2.802 21.815 1.00 97.06 80 VAL A O 1
ATOM 642 N N . GLY A 1 81 ? -5.045 0.774 22.352 1.00 97.12 81 GLY A N 1
ATOM 643 C CA . GLY A 1 81 ? -4.453 1.174 23.629 1.00 97.12 81 GLY A CA 1
ATOM 644 C C . GLY A 1 81 ? -3.353 2.220 23.451 1.00 97.12 81 GLY A C 1
ATOM 645 O O . GLY A 1 81 ? -3.405 3.266 24.089 1.00 97.12 81 GLY A O 1
ATOM 646 N N . LEU A 1 82 ? -2.427 1.993 22.514 1.00 97.81 82 LEU A N 1
ATOM 647 C CA . LEU A 1 82 ? -1.344 2.936 22.209 1.00 97.81 82 LEU A CA 1
ATOM 648 C C . LEU A 1 82 ? -1.874 4.314 21.781 1.00 97.81 82 LEU A C 1
ATOM 650 O O . LEU A 1 82 ? -1.367 5.339 22.242 1.00 97.81 82 LEU A O 1
ATOM 654 N N . LEU A 1 83 ? -2.927 4.352 20.956 1.00 98.12 83 LEU A N 1
ATOM 655 C CA . LEU A 1 83 ? -3.575 5.606 20.567 1.00 98.12 83 LEU A CA 1
ATOM 656 C C . LEU A 1 83 ? -4.327 6.260 21.740 1.00 98.12 83 LEU A C 1
ATOM 658 O O . LEU A 1 83 ? -4.235 7.475 21.913 1.00 98.12 83 LEU A O 1
ATOM 662 N N . ARG A 1 84 ? -5.028 5.483 22.581 1.00 97.56 84 ARG A N 1
ATOM 663 C CA . ARG A 1 84 ? -5.673 5.994 23.810 1.00 97.56 84 ARG A CA 1
ATOM 664 C C . ARG A 1 84 ? -4.650 6.631 24.751 1.00 97.56 84 ARG A C 1
ATOM 666 O O . ARG A 1 84 ? -4.896 7.724 25.263 1.00 97.56 84 ARG A O 1
ATOM 673 N N . ASP A 1 85 ? -3.502 5.989 24.939 1.00 97.88 85 ASP A N 1
ATOM 674 C CA . ASP A 1 85 ? -2.426 6.501 25.784 1.00 97.88 85 ASP A CA 1
ATOM 675 C C . ASP A 1 85 ? -1.830 7.795 25.221 1.00 97.88 85 ASP A C 1
ATOM 677 O O . ASP A 1 85 ? -1.611 8.735 25.982 1.00 97.88 85 ASP A O 1
ATOM 681 N N . ALA A 1 86 ? -1.641 7.891 23.901 1.00 98.25 86 ALA A N 1
ATOM 682 C CA . ALA A 1 86 ? -1.167 9.112 23.246 1.00 98.25 86 ALA A CA 1
ATOM 683 C C . ALA A 1 86 ? -2.146 10.287 23.399 1.00 98.25 86 ALA A C 1
ATOM 685 O O . ALA A 1 86 ? -1.750 11.393 23.771 1.00 98.25 86 ALA A O 1
ATOM 686 N N . ILE A 1 87 ? -3.446 10.042 23.194 1.00 97.62 87 ILE A N 1
ATOM 687 C CA . ILE A 1 87 ? -4.500 11.047 23.413 1.00 97.62 87 ILE A CA 1
ATOM 688 C C . ILE A 1 87 ? -4.490 11.513 24.875 1.00 97.62 87 ILE A C 1
ATOM 690 O O . ILE A 1 87 ? -4.528 12.714 25.151 1.00 97.62 87 ILE A O 1
ATOM 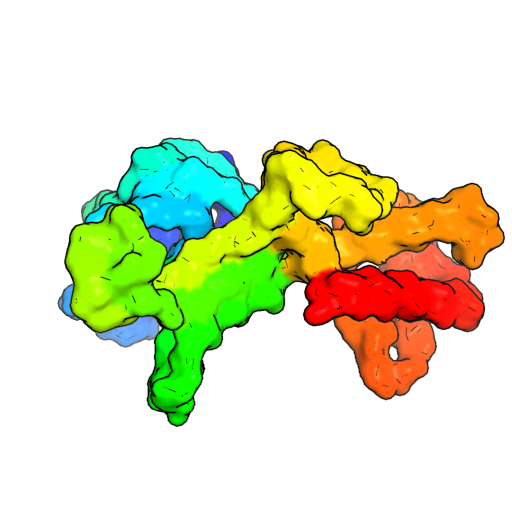694 N N . LYS A 1 88 ? -4.367 10.574 25.822 1.00 97.31 88 LYS A N 1
ATOM 695 C CA . LYS A 1 88 ? -4.307 10.875 27.256 1.00 97.31 88 LYS A CA 1
ATOM 696 C C . LYS A 1 88 ? -3.050 11.657 27.647 1.00 97.31 88 LYS A C 1
ATOM 698 O O . LYS A 1 88 ? -3.164 12.600 28.426 1.00 97.31 88 LYS A O 1
ATOM 703 N N . ARG A 1 89 ? -1.870 11.282 27.133 1.00 97.94 89 ARG A N 1
ATOM 704 C CA . ARG A 1 89 ? -0.605 12.014 27.346 1.00 97.94 89 ARG A CA 1
ATOM 705 C C . ARG A 1 89 ? -0.718 13.455 26.863 1.00 97.94 89 ARG A C 1
ATOM 707 O O . ARG A 1 89 ? -0.212 14.354 27.527 1.00 97.94 89 ARG A O 1
ATOM 714 N N . ARG A 1 90 ? -1.402 13.667 25.736 1.00 96.44 90 ARG A N 1
ATOM 715 C CA . ARG A 1 90 ? -1.627 14.998 25.173 1.00 96.44 90 ARG A CA 1
ATOM 716 C C . ARG A 1 90 ? -2.563 15.853 26.029 1.00 96.44 90 ARG A C 1
ATOM 718 O O . ARG A 1 90 ? -2.243 17.001 26.320 1.00 96.44 90 ARG A O 1
ATOM 725 N N . GLY A 1 91 ? -3.706 15.295 26.429 1.00 96.44 91 GLY A N 1
ATOM 726 C CA . GLY A 1 91 ? -4.609 15.880 27.426 1.00 96.44 91 GLY A CA 1
ATOM 727 C C . GLY A 1 91 ? -5.393 17.131 27.002 1.00 96.44 91 GLY A C 1
ATOM 728 O O . GLY A 1 91 ? -6.050 17.735 27.846 1.00 96.44 91 GLY A O 1
ATOM 729 N N . ASP A 1 92 ? -5.349 17.538 25.731 1.00 96.06 92 ASP A N 1
ATOM 730 C CA . ASP A 1 92 ? -6.039 18.729 25.210 1.00 96.06 92 ASP A CA 1
ATOM 731 C C . ASP A 1 92 ? -7.358 18.415 24.473 1.00 96.06 92 ASP A C 1
ATOM 733 O O . ASP A 1 92 ? -8.091 19.341 24.121 1.00 96.06 92 ASP A O 1
ATOM 737 N N . PHE A 1 93 ? -7.685 17.138 24.249 1.00 96.62 93 PHE A N 1
ATOM 738 C CA . PHE A 1 93 ? -8.967 16.686 23.700 1.00 96.62 93 PHE A CA 1
ATOM 739 C C . PHE A 1 93 ? -9.356 15.295 24.219 1.00 96.62 93 PHE A C 1
ATOM 741 O O . PHE A 1 93 ? -8.521 14.547 24.725 1.00 96.62 93 PHE A O 1
ATOM 748 N N . GLU A 1 94 ? -10.627 14.931 24.044 1.00 94.50 94 GLU A N 1
ATOM 749 C CA . GLU A 1 94 ? -11.141 13.591 24.340 1.00 94.50 94 GLU A CA 1
ATOM 750 C C . GLU A 1 94 ? -11.765 12.953 23.096 1.00 94.50 94 GLU A C 1
ATOM 752 O O . GLU A 1 94 ? -12.464 13.611 22.326 1.00 94.50 94 GLU A O 1
ATOM 757 N N . MET A 1 95 ? -11.553 11.648 22.928 1.00 94.38 95 MET A N 1
ATOM 758 C CA . MET A 1 95 ? -12.147 10.832 21.868 1.00 94.38 95 MET A CA 1
ATOM 759 C C . MET A 1 95 ? -12.545 9.470 22.419 1.00 94.38 95 MET A C 1
ATOM 761 O O . MET A 1 95 ? -11.895 8.945 23.324 1.00 94.38 95 MET A O 1
ATOM 765 N N . ASP A 1 96 ? -13.601 8.900 21.850 1.00 94.69 96 ASP A N 1
ATOM 766 C CA . ASP A 1 96 ? -14.032 7.539 22.140 1.00 94.69 96 ASP A CA 1
ATOM 767 C C . ASP A 1 96 ? -13.711 6.634 20.950 1.00 94.69 96 ASP A C 1
ATOM 769 O O . ASP A 1 96 ? -14.351 6.726 19.906 1.00 94.69 96 ASP A O 1
ATOM 773 N N . ILE A 1 97 ? -12.674 5.802 21.065 1.00 96.00 97 ILE A N 1
ATOM 774 C CA . ILE A 1 97 ? -12.307 4.877 19.986 1.00 96.00 97 ILE A CA 1
ATOM 775 C C . ILE A 1 97 ? -13.254 3.686 20.057 1.00 96.00 97 ILE A C 1
ATOM 777 O O . ILE A 1 97 ? -13.095 2.843 20.937 1.00 96.00 97 ILE A O 1
ATOM 781 N N . VAL A 1 98 ? -14.228 3.652 19.146 1.00 96.62 98 VAL A N 1
ATOM 782 C CA . VAL A 1 98 ? -15.334 2.677 19.153 1.00 96.62 98 VAL A CA 1
ATOM 783 C C . VAL A 1 98 ? -15.078 1.470 18.258 1.00 96.62 98 VAL A C 1
ATOM 785 O O . VAL A 1 98 ? -15.721 0.440 18.421 1.00 96.62 98 VAL A O 1
ATOM 788 N N . ALA A 1 99 ? -14.176 1.604 17.286 1.00 95.62 99 ALA A N 1
ATOM 789 C CA . ALA A 1 99 ? -13.838 0.528 16.369 1.00 95.62 99 ALA A CA 1
ATOM 790 C C . ALA A 1 99 ? -12.453 0.732 15.763 1.00 95.62 99 ALA A C 1
ATOM 792 O O . ALA A 1 99 ? -12.045 1.864 15.482 1.00 95.62 99 ALA A O 1
ATOM 793 N N . MET A 1 100 ? -11.775 -0.376 15.486 1.00 95.62 100 MET A N 1
ATOM 794 C CA . MET A 1 100 ? -10.584 -0.435 14.658 1.00 95.62 100 MET A CA 1
ATOM 795 C C . MET A 1 100 ? -10.813 -1.407 13.500 1.00 95.62 100 MET A C 1
ATOM 797 O O . MET A 1 100 ? -11.166 -2.569 13.699 1.00 95.62 100 MET A O 1
ATOM 801 N N . VAL A 1 101 ? -10.586 -0.939 12.278 1.00 94.69 101 VAL A N 1
ATOM 802 C CA . VAL A 1 101 ? -10.878 -1.694 11.052 1.00 94.69 101 VAL A CA 1
ATOM 803 C C . VAL A 1 101 ? -9.668 -1.729 10.125 1.00 94.69 101 VAL A C 1
ATOM 805 O O . VAL A 1 101 ? -8.852 -0.810 10.124 1.00 94.69 101 VAL A O 1
ATOM 808 N N . ASN A 1 102 ? -9.556 -2.783 9.319 1.00 94.00 102 ASN A N 1
ATOM 809 C CA . ASN A 1 102 ? -8.623 -2.817 8.193 1.00 94.00 102 ASN A CA 1
ATOM 810 C C . ASN A 1 102 ? -9.156 -1.930 7.045 1.00 94.00 102 ASN A C 1
ATOM 812 O O . ASN A 1 102 ? -10.362 -1.680 6.963 1.00 94.00 102 ASN A O 1
ATOM 816 N N . ASP A 1 103 ? -8.286 -1.451 6.154 1.00 94.50 103 ASP A N 1
ATOM 817 C CA . ASP A 1 103 ? -8.699 -0.625 5.009 1.00 94.50 103 ASP A CA 1
ATOM 818 C C . ASP A 1 103 ? -9.600 -1.368 4.021 1.00 94.50 103 ASP A C 1
ATOM 820 O O . ASP A 1 103 ? -10.537 -0.768 3.494 1.00 94.50 103 ASP A O 1
ATOM 824 N N . THR A 1 104 ? -9.382 -2.666 3.814 1.00 96.19 104 THR A N 1
ATOM 825 C CA . THR A 1 104 ? -10.281 -3.508 3.007 1.00 96.19 104 THR A CA 1
ATOM 826 C C . THR A 1 104 ? -11.699 -3.512 3.577 1.00 96.19 104 THR A C 1
ATOM 828 O O . THR A 1 104 ? -12.654 -3.255 2.846 1.00 96.19 104 THR A O 1
ATOM 831 N N . VAL A 1 105 ? -11.833 -3.692 4.895 1.00 96.06 105 VAL A N 1
ATOM 832 C CA . VAL A 1 105 ? -13.117 -3.703 5.615 1.00 96.06 105 VAL A CA 1
ATOM 833 C C . VAL A 1 105 ? -13.791 -2.335 5.533 1.00 96.06 105 VAL A C 1
ATOM 835 O O . VAL A 1 105 ? -14.977 -2.244 5.224 1.00 96.06 105 VAL A O 1
ATOM 838 N N . ALA A 1 106 ? -13.037 -1.257 5.766 1.00 95.88 106 ALA A N 1
ATOM 839 C CA . ALA A 1 106 ? -13.550 0.106 5.645 1.00 95.88 106 ALA A CA 1
ATOM 840 C C . ALA A 1 106 ? -14.036 0.410 4.216 1.00 95.88 106 ALA A C 1
ATOM 842 O O . ALA A 1 106 ? -15.086 1.028 4.038 1.00 95.88 106 ALA A O 1
ATOM 843 N N . THR A 1 107 ? -13.303 -0.069 3.208 1.00 96.31 107 THR A N 1
ATOM 844 C CA . THR A 1 107 ? -13.663 0.062 1.789 1.00 96.31 107 THR A CA 1
ATOM 845 C C . THR A 1 107 ? -14.946 -0.700 1.479 1.00 96.31 107 THR A C 1
ATOM 847 O O . THR A 1 107 ? -15.867 -0.122 0.905 1.00 96.31 107 THR A O 1
ATOM 850 N N . MET A 1 108 ? -15.057 -1.951 1.940 1.00 97.62 108 MET A N 1
ATOM 851 C CA . MET A 1 108 ? -16.274 -2.754 1.800 1.00 97.62 108 MET A CA 1
ATOM 852 C C . MET A 1 108 ? -17.479 -2.050 2.427 1.00 97.62 108 MET A C 1
ATOM 854 O O . MET A 1 108 ? -18.498 -1.891 1.766 1.00 97.62 108 MET A O 1
ATOM 858 N N . ILE A 1 109 ? -17.360 -1.563 3.670 1.00 95.31 109 ILE A N 1
ATOM 859 C CA . ILE A 1 109 ? -18.442 -0.851 4.373 1.00 95.31 109 ILE A CA 1
ATOM 860 C C . ILE A 1 109 ? -18.842 0.425 3.621 1.00 95.31 109 ILE A C 1
ATOM 862 O O . ILE A 1 109 ? -20.031 0.729 3.512 1.00 95.31 109 ILE A O 1
ATOM 866 N N . SER A 1 110 ? -17.865 1.167 3.091 1.00 94.75 110 SER A N 1
ATOM 867 C CA . SER A 1 110 ? -18.130 2.373 2.304 1.00 94.75 110 SER A CA 1
ATOM 868 C C . SER A 1 110 ? -18.928 2.060 1.038 1.00 94.75 110 SER A C 1
ATOM 870 O O . SER A 1 110 ? -19.866 2.788 0.729 1.00 94.75 110 SER A O 1
ATOM 872 N N . CYS A 1 111 ? -18.593 0.982 0.323 1.00 95.06 111 CYS A N 1
ATOM 873 C CA . CYS A 1 111 ? -19.347 0.537 -0.850 1.00 95.06 111 CYS A CA 1
ATOM 874 C C . CYS A 1 111 ? -20.713 -0.043 -0.465 1.00 95.06 111 CYS A C 1
ATOM 876 O O . CYS A 1 111 ? -21.710 0.254 -1.117 1.00 95.06 111 CYS A O 1
ATOM 878 N N . TYR A 1 112 ? -20.783 -0.798 0.633 1.00 94.69 112 TYR A N 1
ATOM 879 C CA . TYR A 1 112 ? -22.022 -1.378 1.145 1.00 94.69 112 TYR A CA 1
ATOM 880 C C . TYR A 1 112 ? -23.084 -0.323 1.485 1.00 94.69 112 TYR A C 1
ATOM 882 O O . TYR A 1 112 ? -24.288 -0.578 1.404 1.00 94.69 112 TYR A O 1
ATOM 890 N N . TYR A 1 113 ? -22.650 0.883 1.869 1.00 93.19 113 TYR A N 1
ATOM 891 C CA . TYR A 1 113 ? -23.552 2.004 2.126 1.00 93.19 113 TYR A CA 1
ATOM 892 C C . TYR A 1 113 ? -24.387 2.385 0.893 1.00 93.19 113 TYR A C 1
ATOM 894 O O . TYR A 1 113 ? -25.565 2.719 1.038 1.00 93.19 113 TYR A O 1
ATOM 902 N N . GLU A 1 114 ? -23.793 2.312 -0.299 1.00 93.94 114 GLU A N 1
ATOM 903 C CA . GLU A 1 114 ? -24.451 2.632 -1.570 1.00 93.94 114 GLU A CA 1
ATOM 904 C C . GLU A 1 114 ? -25.081 1.390 -2.216 1.00 93.94 114 GLU A C 1
ATOM 906 O O . GLU A 1 114 ? -26.193 1.467 -2.739 1.00 93.94 114 GLU A O 1
ATOM 911 N N . ASP A 1 115 ? -24.411 0.240 -2.121 1.00 95.94 115 ASP A N 1
ATOM 912 C CA . ASP A 1 115 ? -24.855 -1.033 -2.683 1.00 95.94 115 ASP A CA 1
ATOM 913 C C . ASP A 1 115 ? -24.854 -2.145 -1.626 1.00 95.94 115 ASP A C 1
ATOM 915 O O . ASP A 1 115 ? -23.821 -2.701 -1.258 1.00 95.94 115 ASP A O 1
ATOM 919 N N . ARG A 1 116 ? -26.055 -2.536 -1.190 1.00 94.44 116 ARG A N 1
ATOM 920 C CA . ARG A 1 116 ? -26.273 -3.579 -0.175 1.00 94.44 116 ARG A CA 1
ATOM 921 C C . ARG A 1 116 ? -25.866 -4.990 -0.610 1.00 94.44 116 ARG A C 1
ATOM 923 O O . ARG A 1 116 ? -25.951 -5.894 0.216 1.00 94.44 116 ARG A O 1
ATOM 930 N N . SER A 1 117 ? -25.457 -5.185 -1.862 1.00 96.50 117 SER A N 1
ATOM 931 C CA . SER A 1 117 ? -24.889 -6.445 -2.351 1.00 96.50 117 SER A CA 1
ATOM 932 C C . SER A 1 117 ? -23.362 -6.520 -2.223 1.00 96.50 117 SER A C 1
ATOM 934 O O . SER A 1 117 ? -22.778 -7.561 -2.515 1.00 96.50 117 SER A O 1
ATOM 936 N N . CYS A 1 118 ? -22.700 -5.445 -1.776 1.00 97.88 118 CYS A N 1
ATOM 937 C CA . CYS A 1 118 ? -21.250 -5.427 -1.617 1.00 97.88 118 CYS A CA 1
ATOM 938 C C . CYS A 1 118 ? -20.801 -6.267 -0.411 1.00 97.88 118 CYS A C 1
ATOM 940 O O . CYS A 1 118 ? -20.978 -5.875 0.741 1.00 97.88 118 CYS A O 1
ATOM 942 N N . GLU A 1 119 ? -20.182 -7.413 -0.690 1.00 97.88 119 GLU A N 1
ATOM 943 C CA . GLU A 1 119 ? -19.699 -8.363 0.323 1.00 97.88 119 GLU A CA 1
ATOM 944 C C . GLU A 1 119 ? -18.184 -8.594 0.265 1.00 97.88 119 GLU A C 1
ATOM 946 O O . GLU A 1 119 ? -17.674 -9.469 0.960 1.00 97.88 119 GLU A O 1
ATOM 951 N N . VAL A 1 120 ? -17.469 -7.827 -0.565 1.00 98.19 120 VAL A N 1
ATOM 952 C CA . VAL A 1 120 ? -16.018 -7.923 -0.764 1.00 98.19 120 VAL A CA 1
ATOM 953 C C . VAL A 1 120 ? -15.418 -6.522 -0.789 1.00 98.19 120 VAL A C 1
ATOM 955 O O . VAL A 1 120 ? -15.891 -5.644 -1.509 1.00 98.19 120 VAL A O 1
ATOM 958 N N . GLY A 1 121 ? -14.349 -6.314 -0.025 1.00 97.81 121 GLY A N 1
ATOM 959 C CA . GLY A 1 121 ? -13.530 -5.105 -0.084 1.00 97.81 121 GLY A CA 1
ATOM 960 C C . GLY A 1 121 ? -12.120 -5.448 -0.519 1.00 97.81 121 GLY A C 1
ATOM 961 O O . GLY A 1 121 ? -11.486 -6.304 0.091 1.00 97.81 121 GLY A O 1
ATOM 962 N N . MET A 1 122 ? -11.610 -4.763 -1.537 1.00 97.38 122 MET A N 1
ATOM 963 C CA . MET A 1 122 ? -10.279 -5.008 -2.084 1.00 97.38 122 MET A CA 1
ATOM 964 C C . MET A 1 122 ? -9.471 -3.716 -2.122 1.00 97.38 122 MET A C 1
ATOM 966 O O . MET A 1 122 ? -9.976 -2.661 -2.503 1.00 97.38 122 MET A O 1
ATOM 970 N N . ILE A 1 123 ? -8.201 -3.817 -1.745 1.00 95.81 123 ILE A N 1
ATOM 971 C CA . ILE A 1 123 ? -7.220 -2.743 -1.864 1.00 95.81 123 ILE A CA 1
ATOM 972 C C . ILE A 1 123 ? -6.144 -3.200 -2.840 1.00 95.81 123 ILE A C 1
ATOM 974 O O . ILE A 1 123 ? -5.535 -4.247 -2.637 1.00 95.81 123 ILE A O 1
ATOM 978 N N . VAL A 1 124 ? -5.882 -2.382 -3.859 1.00 95.25 124 VAL A N 1
ATOM 979 C CA . VAL A 1 124 ? -4.726 -2.503 -4.756 1.00 95.25 124 VAL A CA 1
ATOM 980 C C . VAL A 1 124 ? -4.089 -1.119 -4.860 1.00 95.25 124 VAL A C 1
ATOM 982 O O . VAL A 1 124 ? -4.612 -0.217 -5.506 1.00 95.25 124 VAL A O 1
ATOM 985 N N . GLY A 1 125 ? -2.987 -0.922 -4.143 1.00 91.94 125 GLY A N 1
ATOM 986 C CA . GLY A 1 125 ? -2.280 0.354 -4.046 1.00 91.94 125 GLY A CA 1
ATOM 987 C C . GLY A 1 125 ? -0.837 0.114 -3.624 1.00 91.94 125 GLY A C 1
ATOM 988 O O . GLY A 1 125 ? -0.164 -0.741 -4.191 1.00 91.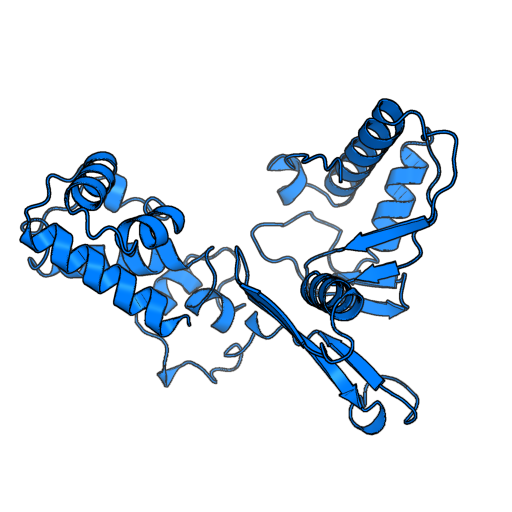94 125 GLY A O 1
ATOM 989 N N . THR A 1 126 ? -0.347 0.813 -2.595 1.00 89.62 126 THR A N 1
ATOM 990 C CA . THR A 1 126 ? 0.993 0.546 -2.030 1.00 89.62 126 THR A CA 1
ATOM 991 C C . THR A 1 126 ? 1.144 -0.909 -1.568 1.00 89.62 126 THR A C 1
ATOM 993 O O . THR A 1 126 ? 2.198 -1.514 -1.736 1.00 89.62 126 THR A O 1
ATOM 996 N N . GLY A 1 127 ? 0.091 -1.483 -0.993 1.00 91.56 127 GLY A N 1
ATOM 997 C CA . GLY A 1 127 ? -0.030 -2.918 -0.733 1.00 91.56 127 GLY A CA 1
ATOM 998 C C . GLY A 1 127 ? -1.209 -3.503 -1.501 1.00 91.56 127 GLY A C 1
ATOM 999 O O . GLY A 1 127 ? -1.907 -2.767 -2.206 1.00 91.56 127 GLY A O 1
ATOM 1000 N N . CYS A 1 128 ? -1.464 -4.795 -1.334 1.00 93.19 128 CYS A N 1
ATOM 1001 C CA . CYS A 1 128 ? -2.710 -5.394 -1.800 1.00 93.19 128 CYS A CA 1
ATOM 1002 C C . CYS A 1 128 ? -3.312 -6.318 -0.747 1.00 93.19 128 CYS A C 1
ATOM 1004 O O . CYS A 1 128 ? -2.609 -7.125 -0.139 1.00 93.19 128 CYS A O 1
ATOM 1006 N N . ASN A 1 129 ? -4.624 -6.222 -0.555 1.00 95.44 129 ASN A N 1
ATOM 1007 C CA . ASN A 1 129 ? -5.352 -7.049 0.399 1.00 95.44 129 ASN A CA 1
ATOM 1008 C C . ASN A 1 129 ? -6.820 -7.219 -0.014 1.00 95.44 129 ASN A C 1
ATOM 1010 O O . ASN A 1 129 ? -7.346 -6.397 -0.769 1.00 95.44 129 ASN A O 1
ATOM 1014 N N . VAL A 1 130 ? -7.484 -8.246 0.516 1.00 97.38 130 VAL A N 1
ATOM 1015 C CA . VAL A 1 130 ? -8.926 -8.452 0.357 1.00 97.38 130 VAL A CA 1
ATOM 1016 C C . VAL A 1 130 ? -9.578 -8.854 1.678 1.00 97.38 130 VAL A C 1
ATOM 1018 O O . VAL A 1 130 ? -8.996 -9.576 2.495 1.00 97.38 130 VAL A O 1
ATOM 1021 N N . CYS A 1 131 ? -10.815 -8.410 1.863 1.00 98.00 131 CYS A N 1
ATOM 1022 C CA . CYS A 1 131 ? -11.730 -8.927 2.868 1.00 98.00 131 CYS A CA 1
ATOM 1023 C C . CYS A 1 131 ? -13.057 -9.326 2.227 1.00 98.00 131 CYS A C 1
ATOM 1025 O O . CYS A 1 131 ? -13.396 -8.833 1.147 1.00 98.00 131 CYS A O 1
ATOM 1027 N N . TYR A 1 132 ? -13.806 -10.189 2.900 1.00 98.50 132 TYR A N 1
ATOM 1028 C CA . TYR A 1 132 ? -15.135 -10.597 2.461 1.00 98.50 132 TYR A CA 1
ATOM 1029 C C . TYR A 1 132 ? -16.020 -11.009 3.640 1.00 98.50 132 TYR A C 1
ATOM 1031 O O . TYR A 1 132 ? -15.518 -11.286 4.729 1.00 98.50 132 TYR A O 1
ATOM 1039 N N . MET A 1 133 ? -17.335 -11.055 3.428 1.00 98.12 133 MET A N 1
ATOM 1040 C CA . MET A 1 133 ? -18.291 -11.579 4.408 1.00 98.12 133 MET A CA 1
ATOM 1041 C C . MET A 1 133 ? -18.356 -13.112 4.349 1.00 98.12 133 MET A C 1
ATOM 1043 O O . MET A 1 133 ? -18.895 -13.675 3.396 1.00 98.12 133 MET A O 1
ATOM 1047 N N . GLU A 1 134 ? -17.865 -13.773 5.391 1.00 98.31 134 GLU A N 1
ATOM 1048 C CA . GLU A 1 134 ? -17.898 -15.228 5.577 1.00 98.31 134 GLU A CA 1
ATOM 1049 C C . GLU A 1 134 ? -19.036 -15.632 6.529 1.00 98.31 134 GLU A C 1
ATOM 1051 O O . GLU A 1 134 ? -19.448 -14.855 7.397 1.00 98.31 134 GLU A O 1
ATOM 1056 N N . GLU A 1 135 ? -19.558 -16.843 6.369 1.00 98.19 135 GLU A N 1
ATOM 1057 C CA . GLU A 1 135 ? -20.523 -17.450 7.285 1.00 98.19 135 GLU A CA 1
ATOM 1058 C C . GLU A 1 135 ? -19.854 -17.827 8.611 1.00 98.19 135 GLU A C 1
ATOM 1060 O O . GLU A 1 135 ? -18.780 -18.429 8.631 1.00 98.19 135 GLU A O 1
ATOM 1065 N N . MET A 1 136 ? -20.497 -17.511 9.741 1.00 97.56 136 MET A N 1
ATOM 1066 C CA . MET A 1 136 ? -19.915 -17.747 11.072 1.00 97.56 136 MET A CA 1
ATOM 1067 C C . MET A 1 136 ? -19.541 -19.213 11.304 1.00 97.56 136 MET A C 1
ATOM 1069 O O . MET A 1 136 ? -18.510 -19.488 11.908 1.00 97.56 136 MET A O 1
ATOM 1073 N N . HIS A 1 137 ? -20.307 -20.158 10.752 1.00 96.75 137 HIS A N 1
ATOM 1074 C CA . HIS A 1 137 ? -20.000 -21.587 10.856 1.00 96.75 137 HIS A CA 1
ATOM 1075 C C . HIS A 1 137 ? -18.677 -22.001 10.176 1.00 96.75 137 HIS A C 1
ATOM 1077 O O . HIS A 1 137 ? -18.191 -23.102 10.420 1.00 96.75 137 HIS A O 1
ATOM 1083 N N . SER A 1 138 ? -18.108 -21.165 9.299 1.00 97.44 138 SER A N 1
ATOM 1084 C CA . SER A 1 138 ? -16.798 -21.379 8.662 1.00 97.44 138 SER A CA 1
ATOM 1085 C C . SER A 1 138 ? -15.651 -20.708 9.435 1.00 97.44 138 SER A C 1
ATOM 1087 O O . SER A 1 138 ? -14.481 -20.981 9.166 1.00 97.44 138 SER A O 1
ATOM 1089 N N . VAL A 1 139 ? -15.952 -19.821 10.392 1.00 96.62 139 VAL A N 1
ATOM 1090 C CA . VAL A 1 139 ? -14.961 -19.042 11.153 1.00 96.62 139 VAL A CA 1
ATOM 1091 C C . VAL A 1 139 ? -14.636 -19.748 12.472 1.00 96.62 139 VAL A C 1
ATOM 1093 O O . VAL A 1 139 ? -15.039 -19.328 13.550 1.00 96.62 139 VAL A O 1
ATOM 1096 N N . GLU A 1 140 ? -13.846 -20.819 12.395 1.00 95.62 140 GLU A N 1
ATOM 1097 C CA . GLU A 1 140 ? -13.546 -21.705 13.538 1.00 95.62 140 GLU A CA 1
ATOM 1098 C C . GLU A 1 140 ? -12.864 -21.016 14.738 1.00 95.62 140 GLU A C 1
ATOM 1100 O O . GLU A 1 140 ? -12.876 -21.537 15.853 1.00 95.62 140 GLU A O 1
ATOM 1105 N N . LEU A 1 141 ? -12.231 -19.858 14.522 1.00 93.25 141 LEU A N 1
ATOM 1106 C CA . LEU A 1 141 ? -11.469 -19.138 15.548 1.00 93.25 141 LEU A CA 1
ATOM 1107 C C . LEU A 1 141 ? -12.324 -18.210 16.425 1.00 93.25 141 LEU A C 1
ATOM 1109 O O . LEU A 1 141 ? -11.788 -17.621 17.367 1.00 93.25 141 LEU A O 1
ATOM 1113 N N . VAL A 1 142 ? -13.617 -18.056 16.128 1.00 92.62 142 VAL A N 1
ATOM 1114 C CA . VAL A 1 142 ? -14.547 -17.227 16.905 1.00 92.62 142 VAL A CA 1
ATOM 1115 C C . VAL A 1 142 ? -15.733 -18.076 17.351 1.00 92.62 142 VAL A C 1
ATOM 1117 O O . VAL A 1 142 ? -16.285 -18.843 16.574 1.00 92.62 142 VAL A O 1
ATOM 1120 N N . GLU A 1 143 ? -16.135 -17.948 18.617 1.00 92.69 143 GLU A N 1
ATOM 1121 C CA . GLU A 1 143 ? -17.293 -18.677 19.135 1.00 92.69 143 GLU A CA 1
ATOM 1122 C C . GLU A 1 143 ? -18.606 -18.188 18.498 1.00 92.69 143 GLU A C 1
ATOM 1124 O O . GLU A 1 143 ? -18.875 -16.987 18.436 1.00 92.69 143 GLU A O 1
ATOM 1129 N N . GLY A 1 144 ? -19.455 -19.140 18.101 1.00 93.19 144 GLY A N 1
ATOM 1130 C CA . GLY A 1 144 ? -20.781 -18.894 17.531 1.00 93.19 144 GLY A CA 1
ATOM 1131 C C . GLY A 1 144 ? -20.898 -19.365 16.082 1.00 93.19 144 GLY A C 1
ATOM 1132 O O . GLY A 1 144 ? -19.940 -19.329 15.325 1.00 93.19 144 GLY A O 1
ATOM 1133 N N . GLU A 1 145 ? -22.093 -19.807 15.692 1.00 94.38 145 GLU A N 1
ATOM 1134 C CA . GLU A 1 145 ? -22.366 -20.323 14.337 1.00 94.38 145 GLU A CA 1
ATOM 1135 C C . GLU A 1 145 ? -23.402 -19.478 13.577 1.00 94.38 145 GLU A C 1
ATOM 1137 O O . GLU A 1 145 ? -23.607 -19.668 12.380 1.00 94.38 145 GLU A O 1
ATOM 1142 N N . GLU A 1 146 ? -24.071 -18.542 14.256 1.00 96.88 146 GLU A N 1
ATOM 1143 C CA . GLU A 1 146 ? -25.153 -17.746 13.677 1.00 96.88 146 GLU A CA 1
ATOM 1144 C C . GLU A 1 146 ? -24.647 -16.440 13.057 1.00 96.88 146 GLU A C 1
ATOM 1146 O O . GLU A 1 146 ? -23.946 -15.655 13.695 1.00 96.88 146 GLU A O 1
ATOM 1151 N N . GLY A 1 147 ? -25.099 -16.155 11.835 1.00 97.19 147 GLY A N 1
ATOM 1152 C CA . GLY A 1 147 ? -24.799 -14.911 11.133 1.00 97.19 147 GLY A CA 1
ATOM 1153 C C . GLY A 1 147 ? -23.499 -14.974 10.336 1.00 97.19 147 GLY A C 1
ATOM 1154 O O . GLY A 1 147 ? -23.051 -16.040 9.925 1.00 97.19 147 GLY A O 1
ATOM 1155 N N . ARG A 1 148 ? -22.914 -13.802 10.079 1.00 96.94 148 ARG A N 1
ATOM 1156 C CA . ARG A 1 148 ? -21.743 -13.639 9.208 1.00 96.94 148 ARG A CA 1
ATOM 1157 C C . ARG A 1 148 ? -20.714 -12.717 9.842 1.00 96.94 148 ARG A C 1
ATOM 1159 O O . ARG A 1 148 ? -21.075 -11.794 10.576 1.00 96.94 148 ARG A O 1
ATOM 1166 N N . MET A 1 149 ? -19.450 -12.921 9.496 1.00 96.56 149 MET A N 1
ATOM 1167 C CA . MET A 1 149 ? -18.326 -12.105 9.940 1.00 96.56 149 MET A CA 1
ATOM 1168 C C . MET A 1 149 ? -17.476 -11.680 8.748 1.00 96.56 149 MET A C 1
ATOM 1170 O O . MET A 1 149 ? -17.216 -12.460 7.838 1.00 96.56 149 MET A O 1
ATOM 1174 N N . CYS A 1 150 ? -17.025 -10.427 8.754 1.00 96.75 150 CYS A N 1
ATOM 1175 C CA . CYS A 1 150 ? -16.050 -9.980 7.772 1.00 96.75 150 CYS A CA 1
ATOM 1176 C C . CYS A 1 150 ? -14.676 -10.581 8.090 1.00 96.75 150 CYS A C 1
ATOM 1178 O O . CYS A 1 150 ? -14.126 -10.337 9.166 1.00 96.75 150 CYS A O 1
ATOM 1180 N N . VAL A 1 151 ? -14.113 -11.328 7.145 1.00 96.81 151 VAL A N 1
ATOM 1181 C CA . VAL A 1 151 ? -12.782 -11.927 7.232 1.00 96.81 151 VAL A CA 1
ATOM 1182 C C . VAL A 1 151 ? -11.801 -11.066 6.454 1.00 96.81 151 VAL A C 1
ATOM 1184 O O . VAL A 1 151 ? -11.920 -10.898 5.243 1.00 96.81 151 VAL A O 1
ATOM 1187 N N . ASN A 1 152 ? -10.797 -10.541 7.153 1.00 95.44 152 ASN A N 1
ATOM 1188 C CA . ASN A 1 152 ? -9.607 -9.972 6.534 1.00 95.44 152 ASN A CA 1
ATOM 1189 C C . ASN A 1 152 ? -8.624 -11.106 6.215 1.00 95.44 152 ASN A C 1
ATOM 1191 O O . ASN A 1 152 ? -8.126 -11.761 7.128 1.00 95.44 152 ASN A O 1
ATOM 1195 N N . THR A 1 153 ? -8.350 -11.334 4.932 1.00 96.06 153 THR A N 1
ATOM 1196 C CA . THR A 1 153 ? -7.551 -12.491 4.497 1.00 96.06 153 THR A CA 1
ATOM 1197 C C . THR A 1 153 ? -6.050 -12.313 4.703 1.00 96.06 153 THR A C 1
ATOM 1199 O O . THR A 1 153 ? -5.338 -13.307 4.817 1.00 96.06 153 THR A O 1
ATOM 1202 N N . GLU A 1 154 ? -5.560 -11.068 4.703 1.00 93.75 154 GLU A N 1
ATOM 1203 C CA . GLU A 1 154 ? -4.127 -10.753 4.610 1.00 93.75 154 GLU A CA 1
ATOM 1204 C C . GLU A 1 154 ? -3.428 -11.518 3.461 1.00 93.75 154 GLU A C 1
ATOM 1206 O O . GLU A 1 154 ? -2.291 -11.983 3.589 1.00 93.75 154 GLU A O 1
ATOM 1211 N N . TRP A 1 155 ? -4.096 -11.631 2.298 1.00 95.50 155 TRP A N 1
ATOM 1212 C CA . TRP A 1 155 ? -3.663 -12.477 1.168 1.00 95.50 155 TRP A CA 1
ATOM 1213 C C . TRP A 1 155 ? -2.282 -12.135 0.593 1.00 95.50 155 TRP A C 1
ATOM 1215 O O . TRP A 1 155 ? -1.705 -12.913 -0.161 1.00 95.50 155 TRP A O 1
ATOM 1225 N N . GLY A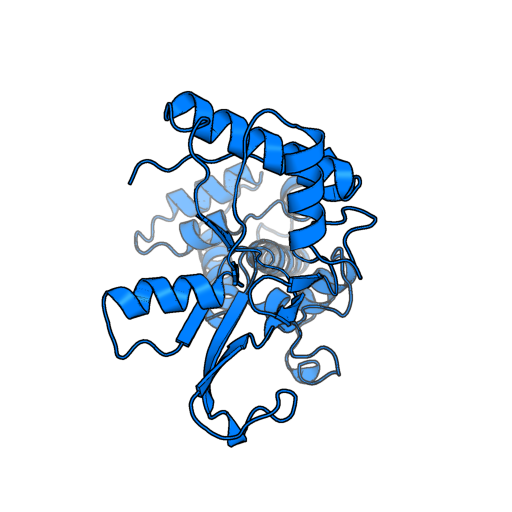 1 156 ? -1.711 -10.987 0.965 1.00 93.88 156 GLY A N 1
ATOM 1226 C CA . GLY A 1 156 ? -0.406 -10.545 0.496 1.00 93.88 156 GLY A CA 1
ATOM 1227 C C . GLY A 1 156 ? 0.697 -11.505 0.930 1.00 93.88 156 GLY A C 1
ATOM 1228 O O . GLY A 1 156 ? 1.711 -11.618 0.243 1.00 93.88 156 GLY A O 1
ATOM 1229 N N . ALA A 1 157 ? 0.476 -12.226 2.036 1.00 93.69 157 ALA A N 1
ATOM 1230 C CA . ALA A 1 157 ? 1.363 -13.255 2.563 1.00 93.69 157 ALA A CA 1
ATOM 1231 C C . ALA A 1 157 ? 1.317 -14.590 1.792 1.00 93.69 157 ALA A C 1
ATOM 1233 O O . ALA A 1 157 ? 2.159 -15.453 2.053 1.00 93.69 157 ALA A O 1
ATOM 1234 N N . PHE A 1 158 ? 0.380 -14.774 0.852 1.00 96.62 158 PHE A N 1
ATOM 1235 C CA . PHE A 1 158 ? 0.298 -15.987 0.037 1.00 96.62 158 PHE A CA 1
ATOM 1236 C C . PHE A 1 158 ? 1.628 -16.267 -0.688 1.00 96.62 158 PHE A C 1
ATOM 1238 O O . PHE A 1 158 ? 2.339 -15.348 -1.105 1.00 96.62 158 PHE A O 1
ATOM 1245 N N . GLY A 1 159 ? 2.001 -17.547 -0.772 1.00 95.12 159 GLY A N 1
ATOM 1246 C CA . GLY A 1 159 ? 3.303 -18.007 -1.261 1.00 95.12 159 GLY A CA 1
ATOM 1247 C C . GLY A 1 159 ? 4.388 -18.126 -0.192 1.00 95.12 159 GLY A C 1
ATOM 1248 O O . GLY A 1 159 ? 5.450 -18.674 -0.484 1.00 95.12 159 GLY A O 1
ATOM 1249 N N . GLY A 1 160 ? 4.149 -17.639 1.032 1.00 91.25 160 GLY A N 1
ATOM 1250 C CA . GLY A 1 160 ? 5.117 -17.678 2.133 1.00 91.25 160 GLY A CA 1
ATOM 1251 C C . GLY A 1 160 ? 5.596 -19.081 2.534 1.00 91.25 160 GLY A C 1
ATOM 1252 O O . GLY A 1 160 ? 6.656 -19.184 3.148 1.00 91.25 160 GLY A O 1
ATOM 1253 N N . ASN A 1 161 ? 4.877 -20.149 2.160 1.00 93.38 161 ASN A N 1
ATOM 1254 C CA . ASN A 1 161 ? 5.297 -21.536 2.391 1.00 93.38 161 ASN A CA 1
ATOM 1255 C C . ASN A 1 161 ? 5.746 -22.247 1.099 1.00 93.38 161 ASN A C 1
ATOM 1257 O O . ASN A 1 161 ? 5.870 -23.471 1.082 1.00 93.38 161 ASN A O 1
ATOM 1261 N N . GLY A 1 162 ? 6.006 -21.496 0.025 1.00 94.19 162 GLY A N 1
ATOM 1262 C CA . GLY A 1 162 ? 6.486 -22.016 -1.258 1.00 94.19 162 GLY A CA 1
ATOM 1263 C C . GLY A 1 162 ? 5.397 -22.243 -2.308 1.00 94.19 162 GLY A C 1
ATOM 1264 O O . GLY A 1 162 ? 5.716 -22.689 -3.406 1.00 94.19 162 GLY A O 1
ATOM 1265 N N . GLU A 1 163 ? 4.136 -21.892 -2.034 1.00 96.25 163 GLU A N 1
ATOM 1266 C CA . GLU A 1 163 ? 3.009 -22.092 -2.963 1.00 96.25 163 GLU A CA 1
ATOM 1267 C C . GLU A 1 163 ? 3.178 -21.337 -4.294 1.00 96.25 163 GLU A C 1
ATOM 1269 O O . GLU A 1 163 ? 2.572 -21.703 -5.298 1.00 96.25 163 GLU A O 1
ATOM 1274 N N . LEU A 1 164 ? 4.006 -20.286 -4.304 1.00 95.69 164 LEU A N 1
ATOM 1275 C CA . LEU A 1 164 ? 4.281 -19.453 -5.476 1.00 95.69 164 LEU A CA 1
ATOM 1276 C C . LEU A 1 164 ? 5.636 -19.735 -6.142 1.00 95.69 164 LEU A C 1
ATOM 1278 O O . LEU A 1 164 ? 5.966 -19.063 -7.117 1.00 95.69 164 LEU A O 1
ATOM 1282 N N . GLU A 1 165 ? 6.443 -20.676 -5.643 1.00 93.56 165 GLU A N 1
ATOM 1283 C CA . GLU A 1 165 ? 7.854 -20.773 -6.052 1.00 93.56 165 GLU A CA 1
ATOM 1284 C C . GLU A 1 165 ? 8.032 -21.066 -7.550 1.00 93.56 165 GLU A C 1
ATOM 1286 O O . GLU A 1 165 ? 8.878 -20.447 -8.199 1.00 93.56 165 GLU A O 1
ATOM 1291 N N . ASP A 1 166 ? 7.165 -21.907 -8.119 1.00 95.00 166 ASP A N 1
ATOM 1292 C CA . ASP A 1 166 ? 7.174 -22.256 -9.547 1.00 95.00 166 ASP A CA 1
ATOM 1293 C C . ASP A 1 166 ? 6.758 -21.089 -10.464 1.00 95.00 166 ASP A C 1
ATOM 1295 O O . ASP A 1 166 ? 7.057 -21.094 -11.658 1.00 95.00 166 ASP A O 1
ATOM 1299 N N . PHE A 1 167 ? 6.080 -20.074 -9.918 1.00 94.06 167 PHE A N 1
ATOM 1300 C CA . PHE A 1 167 ? 5.567 -18.922 -10.669 1.00 94.06 167 PHE A CA 1
ATOM 1301 C C . PHE A 1 167 ? 6.446 -17.677 -10.534 1.00 94.06 167 PHE A C 1
ATOM 1303 O O . PHE A 1 167 ? 6.327 -16.742 -11.329 1.00 94.06 167 PHE A O 1
ATOM 1310 N N . ARG A 1 168 ? 7.332 -17.642 -9.533 1.00 95.69 168 ARG A N 1
ATOM 1311 C CA . ARG A 1 168 ? 8.240 -16.514 -9.320 1.00 95.69 168 ARG A CA 1
ATOM 1312 C C . ARG A 1 168 ? 9.344 -16.514 -10.367 1.00 95.69 168 ARG A C 1
ATOM 1314 O O . ARG A 1 168 ? 10.026 -17.517 -10.586 1.00 95.69 168 ARG A O 1
ATOM 1321 N N . LEU A 1 169 ? 9.582 -15.350 -10.956 1.00 96.69 169 LEU A N 1
ATOM 1322 C CA . LEU A 1 169 ? 10.689 -15.080 -11.865 1.00 96.69 169 LEU A CA 1
ATOM 1323 C C . LEU A 1 169 ? 11.934 -14.632 -11.089 1.00 96.69 169 LEU A C 1
ATOM 1325 O O . LEU A 1 169 ? 11.901 -14.391 -9.880 1.00 96.69 169 LEU A O 1
ATOM 1329 N N . GLU A 1 170 ? 13.067 -14.520 -11.778 1.00 96.56 170 GLU A N 1
ATOM 1330 C CA . GLU A 1 170 ? 14.313 -14.022 -11.178 1.00 96.56 170 GLU A CA 1
ATOM 1331 C C . GLU A 1 170 ? 14.154 -12.602 -10.603 1.00 96.56 170 GLU A C 1
ATOM 1333 O O . GLU A 1 170 ? 14.640 -12.320 -9.510 1.00 96.56 170 GLU A O 1
ATOM 1338 N N . TYR A 1 171 ? 13.380 -11.735 -11.266 1.00 97.25 171 TYR A N 1
ATOM 1339 C CA . TYR A 1 171 ? 13.128 -10.364 -10.808 1.00 97.25 171 TYR A CA 1
ATOM 1340 C C . TYR A 1 171 ? 12.337 -10.323 -9.496 1.00 97.25 171 TYR A C 1
ATOM 1342 O O . TYR A 1 171 ? 12.632 -9.515 -8.617 1.00 97.25 171 TYR A O 1
ATOM 1350 N N . ASP A 1 172 ? 11.370 -11.233 -9.334 1.00 97.88 172 ASP A N 1
ATOM 1351 C CA . ASP A 1 172 ? 10.555 -11.333 -8.120 1.00 97.88 172 ASP A CA 1
ATOM 1352 C C . ASP A 1 172 ? 11.392 -11.786 -6.917 1.00 97.88 172 ASP A C 1
ATOM 1354 O O . ASP A 1 172 ? 11.109 -11.418 -5.773 1.00 97.88 172 ASP A O 1
ATOM 1358 N N . ARG A 1 173 ? 12.434 -12.592 -7.161 1.00 97.62 173 ARG A N 1
ATOM 1359 C CA . ARG A 1 173 ? 13.402 -13.003 -6.133 1.00 97.62 173 ARG A CA 1
ATOM 1360 C C . ARG A 1 173 ? 14.295 -11.835 -5.735 1.00 97.62 173 ARG A C 1
ATOM 1362 O O . ARG A 1 173 ? 14.388 -11.532 -4.550 1.00 97.62 173 ARG A O 1
ATOM 1369 N N . VAL A 1 174 ? 14.829 -11.091 -6.705 1.00 97.81 174 VAL A N 1
ATOM 1370 C CA . VAL A 1 174 ? 15.651 -9.896 -6.434 1.00 97.81 174 VAL A CA 1
ATOM 1371 C C . VAL A 1 174 ? 14.867 -8.827 -5.657 1.00 97.81 174 VAL A C 1
ATOM 1373 O O . VAL A 1 174 ? 15.382 -8.254 -4.689 1.00 97.81 174 VAL A O 1
ATOM 1376 N N . VAL A 1 175 ? 13.610 -8.560 -6.030 1.00 97.50 175 VAL A N 1
ATOM 1377 C CA . VAL A 1 175 ? 12.733 -7.614 -5.308 1.00 97.50 175 VAL A CA 1
ATOM 1378 C C . VAL A 1 175 ? 12.508 -8.054 -3.864 1.00 97.50 175 VAL A C 1
ATOM 1380 O O . VAL A 1 175 ? 12.565 -7.227 -2.951 1.00 97.50 175 VAL A O 1
ATOM 1383 N N . ASP A 1 176 ? 12.268 -9.343 -3.648 1.00 96.81 176 ASP A N 1
ATOM 1384 C CA . ASP A 1 176 ? 12.026 -9.915 -2.329 1.00 96.81 176 ASP A CA 1
ATOM 1385 C C . ASP A 1 176 ? 13.270 -9.888 -1.433 1.00 96.81 176 ASP A C 1
ATOM 1387 O O . ASP A 1 176 ? 13.216 -9.321 -0.338 1.00 96.81 176 ASP A O 1
ATOM 1391 N N . GLU A 1 177 ? 14.395 -10.418 -1.914 1.00 96.62 177 GLU A N 1
ATOM 1392 C CA . GLU A 1 177 ? 15.669 -10.486 -1.186 1.00 96.62 177 GLU A CA 1
ATOM 1393 C C . GLU A 1 177 ? 16.173 -9.104 -0.773 1.00 96.62 177 GLU A C 1
ATOM 1395 O O . GLU A 1 177 ? 16.700 -8.919 0.323 1.00 96.62 177 GLU A O 1
ATOM 1400 N N . SER A 1 178 ? 15.969 -8.107 -1.634 1.00 93.00 178 SER A N 1
ATOM 1401 C CA . SER A 1 178 ? 16.363 -6.730 -1.349 1.00 93.00 178 SER A CA 1
ATOM 1402 C C . SER A 1 178 ? 15.334 -5.972 -0.499 1.00 93.00 178 SER A C 1
ATOM 1404 O O . SER A 1 178 ? 15.588 -4.840 -0.077 1.00 93.00 178 SER A O 1
ATOM 1406 N N . SER A 1 179 ? 14.132 -6.510 -0.276 1.00 91.31 179 SER A N 1
ATOM 1407 C CA . SER A 1 179 ? 13.068 -5.817 0.460 1.00 91.31 179 SER A CA 1
ATOM 1408 C C . SER A 1 179 ? 13.372 -5.680 1.957 1.00 91.31 179 SER A C 1
ATOM 1410 O O . SER A 1 179 ? 14.255 -6.322 2.513 1.00 91.31 179 SER A O 1
ATOM 1412 N N . ILE A 1 180 ? 12.587 -4.851 2.648 1.00 85.12 180 ILE A N 1
ATOM 1413 C CA . ILE A 1 180 ? 12.664 -4.721 4.113 1.00 85.12 180 ILE A CA 1
ATOM 1414 C C . ILE A 1 180 ? 12.211 -5.984 4.862 1.00 85.12 180 ILE A C 1
ATOM 1416 O O . ILE A 1 180 ? 12.418 -6.072 6.071 1.00 85.12 180 ILE A O 1
ATOM 1420 N N . ASN A 1 181 ? 11.536 -6.900 4.167 1.00 86.50 181 ASN A N 1
ATOM 1421 C CA . ASN A 1 181 ? 10.899 -8.095 4.700 1.00 86.50 181 ASN A CA 1
ATOM 1422 C C . ASN A 1 181 ? 11.103 -9.295 3.749 1.00 86.50 181 ASN A C 1
ATOM 1424 O O . ASN A 1 181 ? 10.120 -9.775 3.175 1.00 86.50 181 ASN A O 1
ATOM 1428 N N . PRO A 1 182 ? 12.349 -9.770 3.554 1.00 93.56 182 PRO A N 1
ATOM 1429 C CA . PRO A 1 182 ? 12.628 -10.914 2.686 1.00 93.56 182 PRO A CA 1
ATOM 1430 C C . PRO A 1 182 ? 11.848 -12.164 3.107 1.00 93.56 182 PRO A C 1
ATOM 1432 O O . PRO A 1 182 ? 11.677 -12.418 4.303 1.00 93.56 182 PRO A O 1
ATOM 1435 N N . GLY A 1 183 ? 11.345 -12.919 2.129 1.00 93.56 183 GLY A N 1
ATOM 1436 C CA . GLY A 1 183 ? 10.553 -14.136 2.331 1.00 93.56 183 GLY A CA 1
ATOM 1437 C C . GLY A 1 183 ? 9.118 -13.900 2.819 1.00 93.56 183 GLY A C 1
ATOM 1438 O O . GLY A 1 183 ? 8.384 -14.856 3.042 1.00 93.56 183 GLY A O 1
ATOM 1439 N N . LYS A 1 184 ? 8.695 -12.642 2.999 1.00 92.06 184 LYS A N 1
ATOM 1440 C CA . LYS A 1 184 ? 7.331 -12.277 3.422 1.00 92.06 184 LYS A CA 1
ATOM 1441 C C . LYS A 1 184 ? 6.606 -11.503 2.332 1.00 92.06 184 LYS A C 1
ATOM 1443 O O . LYS A 1 184 ? 7.250 -10.856 1.508 1.00 92.06 184 LYS A O 1
ATOM 1448 N N . GLN A 1 185 ? 5.275 -11.471 2.402 1.00 93.31 185 GLN A N 1
ATOM 1449 C CA . GLN A 1 185 ? 4.435 -10.689 1.488 1.00 93.31 185 GLN A CA 1
ATOM 1450 C C . GLN A 1 185 ? 4.713 -11.012 0.007 1.00 93.31 185 GLN A C 1
ATOM 1452 O O . GLN A 1 185 ? 4.824 -10.108 -0.820 1.00 93.31 185 GLN A O 1
ATOM 1457 N N . LEU A 1 186 ? 4.939 -12.293 -0.312 1.00 96.31 186 LEU A N 1
ATOM 1458 C CA . LEU A 1 186 ? 5.415 -12.695 -1.636 1.00 96.31 186 LEU A CA 1
ATOM 1459 C C . LEU A 1 186 ? 4.385 -12.387 -2.718 1.00 96.31 186 LEU A C 1
ATOM 1461 O O . LEU A 1 186 ? 4.750 -11.778 -3.716 1.00 96.31 186 LEU A O 1
ATOM 1465 N N . TYR A 1 187 ? 3.111 -12.706 -2.493 1.00 97.19 187 TYR A N 1
ATOM 1466 C CA . TYR A 1 187 ? 2.036 -12.352 -3.418 1.00 97.19 187 TYR A CA 1
ATOM 1467 C C . TYR A 1 187 ? 1.875 -10.834 -3.580 1.00 97.19 187 TYR A C 1
ATOM 1469 O O . TYR A 1 187 ? 1.798 -10.330 -4.698 1.00 97.19 187 TYR A O 1
ATOM 1477 N N . GLU A 1 188 ? 1.939 -10.076 -2.479 1.00 96.19 188 GLU A N 1
ATOM 1478 C CA . GLU A 1 188 ? 1.875 -8.607 -2.532 1.00 96.19 188 GLU A CA 1
ATOM 1479 C C . GLU A 1 188 ? 3.010 -7.999 -3.364 1.00 96.19 188 GLU A C 1
ATOM 1481 O O . GLU A 1 188 ? 2.783 -7.041 -4.102 1.00 96.19 188 GLU A O 1
ATOM 1486 N N . LYS A 1 189 ? 4.213 -8.581 -3.310 1.00 96.56 189 LYS A N 1
ATOM 1487 C CA . LYS A 1 189 ? 5.365 -8.140 -4.111 1.00 96.56 189 LYS A CA 1
ATOM 1488 C C . LYS A 1 189 ? 5.188 -8.332 -5.612 1.00 96.56 189 LYS A C 1
ATOM 1490 O O . LYS A 1 189 ? 5.848 -7.629 -6.371 1.00 96.56 189 LYS A O 1
ATOM 1495 N N . LEU A 1 190 ? 4.320 -9.248 -6.037 1.00 96.75 190 LEU A N 1
ATOM 1496 C CA . LEU A 1 190 ? 4.040 -9.489 -7.454 1.00 96.75 190 LEU A CA 1
ATOM 1497 C C . LEU A 1 190 ? 3.029 -8.494 -8.034 1.00 96.75 190 LEU A C 1
ATOM 1499 O O . LEU A 1 190 ? 3.040 -8.288 -9.247 1.00 96.75 190 LEU A O 1
ATOM 1503 N N . ILE A 1 191 ? 2.180 -7.908 -7.181 1.00 96.31 191 ILE A N 1
ATOM 1504 C CA . ILE A 1 191 ? 0.974 -7.172 -7.587 1.00 96.31 191 ILE A CA 1
ATOM 1505 C C . ILE A 1 191 ? 1.050 -5.688 -7.236 1.00 96.31 191 ILE A C 1
ATOM 1507 O O . ILE A 1 191 ? 0.658 -4.834 -8.029 1.00 96.31 191 ILE A O 1
ATOM 1511 N N . SER A 1 192 ? 1.497 -5.352 -6.025 1.00 95.31 192 SER A N 1
ATOM 1512 C CA . SER A 1 192 ? 1.244 -4.021 -5.486 1.00 95.31 192 SER A CA 1
ATOM 1513 C C . SER A 1 192 ? 2.088 -2.934 -6.149 1.00 95.31 192 SER A C 1
ATOM 1515 O O . SER A 1 192 ? 3.236 -3.123 -6.570 1.00 95.31 192 SER A O 1
ATOM 1517 N N . GLY A 1 193 ? 1.547 -1.719 -6.137 1.00 94.25 193 GLY A N 1
ATOM 1518 C CA . GLY A 1 193 ? 2.206 -0.535 -6.663 1.00 94.25 193 GLY A CA 1
ATOM 1519 C C . GLY A 1 193 ? 3.464 -0.120 -5.898 1.00 94.25 193 GLY A C 1
ATOM 1520 O O . GLY A 1 193 ? 4.190 0.743 -6.375 1.00 94.25 193 GLY A O 1
ATOM 1521 N N . LYS A 1 194 ? 3.788 -0.716 -4.743 1.00 92.69 194 LYS A N 1
ATOM 1522 C CA . LYS A 1 194 ? 5.099 -0.489 -4.108 1.00 92.69 194 LYS A CA 1
ATOM 1523 C C . LYS A 1 194 ? 6.239 -1.187 -4.854 1.00 92.69 194 LYS A C 1
ATOM 1525 O O . LYS A 1 194 ? 7.371 -0.716 -4.791 1.00 92.69 194 LYS A O 1
ATOM 1530 N N . TYR A 1 195 ? 5.951 -2.304 -5.518 1.00 96.00 195 TYR A N 1
ATOM 1531 C CA . TYR A 1 195 ? 6.965 -3.190 -6.096 1.00 96.00 195 TYR A CA 1
ATOM 1532 C C . TYR A 1 195 ? 6.952 -3.194 -7.628 1.00 96.00 195 TYR A C 1
ATOM 1534 O O . TYR A 1 195 ? 7.988 -3.443 -8.238 1.00 96.00 195 TYR A O 1
ATOM 1542 N N . MET A 1 196 ? 5.817 -2.850 -8.242 1.00 97.38 196 MET A N 1
ATOM 1543 C CA . MET A 1 196 ? 5.617 -2.861 -9.694 1.00 97.38 196 MET A CA 1
ATOM 1544 C C . MET A 1 196 ? 6.688 -2.086 -10.475 1.00 97.38 196 MET A C 1
ATOM 1546 O O . MET A 1 196 ? 7.284 -2.630 -11.401 1.00 97.38 196 MET A O 1
ATOM 1550 N N . GLY A 1 197 ? 6.989 -0.846 -10.082 1.00 97.69 197 GLY A N 1
ATOM 1551 C CA . GLY A 1 197 ? 8.027 -0.060 -10.750 1.00 97.69 197 GLY A CA 1
ATOM 1552 C C . GLY A 1 197 ? 9.425 -0.696 -10.678 1.00 97.69 197 GLY A C 1
ATOM 1553 O O . GLY A 1 197 ? 10.147 -0.730 -11.672 1.00 97.69 197 GLY A O 1
ATOM 1554 N N . GLU A 1 198 ? 9.787 -1.299 -9.541 1.00 98.00 198 GLU A N 1
ATOM 1555 C CA . GLU A 1 198 ? 11.072 -1.995 -9.392 1.00 98.00 198 GLU A CA 1
ATOM 1556 C C . GLU A 1 198 ? 11.130 -3.285 -10.221 1.00 98.00 198 GLU A C 1
ATOM 1558 O O . GLU A 1 198 ? 12.174 -3.590 -10.798 1.00 98.00 198 GLU A O 1
ATOM 1563 N N . LEU A 1 199 ? 10.017 -4.015 -10.334 1.00 98.50 199 LEU A N 1
ATOM 1564 C CA . LEU A 1 199 ? 9.914 -5.174 -11.222 1.00 98.50 199 LEU A CA 1
ATOM 1565 C C . LEU A 1 199 ? 10.163 -4.776 -12.679 1.00 98.50 199 LEU A C 1
ATOM 1567 O O . LEU A 1 199 ? 10.994 -5.395 -13.343 1.00 98.50 199 LEU A O 1
ATOM 1571 N N . VAL A 1 200 ? 9.517 -3.703 -13.149 1.00 98.50 200 VAL A N 1
ATOM 1572 C CA . VAL A 1 200 ? 9.759 -3.156 -14.493 1.00 98.50 200 VAL A CA 1
ATOM 1573 C C . VAL A 1 200 ? 11.225 -2.761 -14.649 1.00 98.50 200 VAL A C 1
ATOM 1575 O O . VAL A 1 200 ? 11.872 -3.199 -15.598 1.00 98.50 200 VAL A O 1
ATOM 1578 N N . ARG A 1 201 ? 11.797 -2.013 -13.696 1.00 98.50 201 ARG A N 1
ATOM 1579 C CA . ARG A 1 201 ? 13.209 -1.601 -13.738 1.00 98.50 201 ARG A CA 1
ATOM 1580 C C . ARG A 1 201 ? 14.153 -2.790 -13.912 1.00 98.50 201 ARG A C 1
ATOM 1582 O O . ARG A 1 201 ? 15.081 -2.715 -14.711 1.00 98.50 201 ARG A O 1
ATOM 1589 N N . LEU A 1 202 ? 13.929 -3.883 -13.182 1.00 98.56 202 LEU A N 1
ATOM 1590 C CA . LEU A 1 202 ? 14.761 -5.085 -13.269 1.00 98.56 202 LEU A CA 1
ATOM 1591 C C . LEU A 1 202 ? 14.637 -5.791 -14.625 1.00 98.56 202 LEU A C 1
ATOM 1593 O O . LEU A 1 202 ? 15.655 -6.232 -15.160 1.00 98.56 202 LEU A O 1
ATOM 1597 N N . VAL A 1 203 ? 13.434 -5.836 -15.207 1.00 98.44 203 VAL A N 1
ATOM 1598 C CA . VAL A 1 203 ? 13.231 -6.322 -16.581 1.00 98.44 203 VAL A CA 1
ATOM 1599 C C . VAL A 1 203 ? 14.010 -5.452 -17.571 1.00 98.44 203 VAL A C 1
ATOM 1601 O O . VAL A 1 203 ? 14.773 -5.984 -18.376 1.00 98.44 203 VAL A O 1
ATOM 1604 N N . LEU A 1 204 ? 13.902 -4.121 -17.471 1.00 98.31 204 LEU A N 1
ATOM 1605 C CA . LEU A 1 204 ? 14.649 -3.198 -18.336 1.00 98.31 204 LEU A CA 1
ATOM 1606 C C . LEU A 1 204 ? 16.163 -3.391 -18.189 1.00 98.31 204 LEU A C 1
ATOM 1608 O O . LEU A 1 204 ? 16.868 -3.477 -19.189 1.00 98.31 204 LEU A O 1
ATOM 1612 N N . MET A 1 205 ? 16.669 -3.524 -16.959 1.00 98.25 205 MET A N 1
ATOM 1613 C CA . MET A 1 205 ? 18.092 -3.777 -16.709 1.00 98.25 205 MET A CA 1
ATOM 1614 C C . MET A 1 205 ? 18.574 -5.083 -17.346 1.00 98.25 205 MET A C 1
ATOM 1616 O O . MET A 1 205 ? 19.693 -5.121 -17.856 1.00 98.25 205 MET A O 1
ATOM 1620 N N . LYS A 1 206 ? 17.755 -6.144 -17.349 1.00 98.12 206 LYS A N 1
ATOM 1621 C CA . LYS A 1 206 ? 18.104 -7.387 -18.048 1.00 98.12 206 LYS A CA 1
ATOM 1622 C C . LYS A 1 206 ? 18.184 -7.171 -19.558 1.00 98.12 206 LYS A C 1
ATOM 1624 O O . LYS A 1 206 ? 19.174 -7.573 -20.156 1.00 98.12 206 LYS A O 1
ATOM 1629 N N . LEU A 1 207 ? 17.196 -6.499 -20.151 1.00 98.25 207 LEU A N 1
ATOM 1630 C CA . LEU A 1 207 ? 17.186 -6.210 -21.589 1.00 98.25 207 LEU A CA 1
ATOM 1631 C C . LEU A 1 207 ? 18.389 -5.359 -22.013 1.00 98.25 207 LEU A C 1
ATOM 1633 O O . LEU A 1 207 ? 18.989 -5.629 -23.048 1.00 98.25 207 LEU A O 1
ATOM 1637 N N . VAL A 1 208 ? 18.792 -4.384 -21.194 1.00 98.06 208 VAL A N 1
ATOM 1638 C CA . VAL A 1 208 ? 20.030 -3.623 -21.419 1.00 98.06 208 VAL A CA 1
ATOM 1639 C C . VAL A 1 208 ? 21.248 -4.546 -21.371 1.00 98.06 208 VAL A C 1
ATOM 1641 O O . VAL A 1 208 ? 22.059 -4.534 -22.286 1.00 98.06 208 VAL A O 1
ATOM 1644 N N . ASN A 1 209 ? 21.379 -5.388 -20.344 1.00 97.19 209 ASN A N 1
ATOM 1645 C CA . ASN A 1 209 ? 22.537 -6.283 -20.211 1.00 97.19 209 ASN A CA 1
ATOM 1646 C C . ASN A 1 209 ? 22.646 -7.322 -21.345 1.00 97.19 209 ASN A C 1
ATOM 1648 O O . ASN A 1 209 ? 23.730 -7.856 -21.576 1.00 97.19 209 ASN A O 1
ATOM 1652 N N . GLU A 1 210 ? 21.541 -7.613 -22.030 1.00 97.81 210 GLU A N 1
ATOM 1653 C CA . GLU A 1 210 ? 21.478 -8.498 -23.199 1.00 97.81 210 GLU A CA 1
ATOM 1654 C C . GLU A 1 210 ? 21.598 -7.745 -24.541 1.00 97.81 210 GLU A C 1
ATOM 1656 O O . GLU A 1 210 ? 21.440 -8.359 -25.592 1.00 97.81 210 GLU A O 1
ATOM 1661 N N . ASP A 1 211 ? 21.908 -6.440 -24.519 1.00 97.06 211 ASP A N 1
ATOM 1662 C CA . ASP A 1 211 ? 22.027 -5.564 -25.700 1.00 97.06 211 ASP A CA 1
ATOM 1663 C C . ASP A 1 211 ? 20.723 -5.451 -26.523 1.00 97.06 211 ASP A C 1
ATOM 1665 O O . ASP A 1 211 ? 20.724 -5.247 -27.736 1.00 97.06 211 ASP A O 1
ATOM 1669 N N . LEU A 1 212 ? 19.574 -5.593 -25.850 1.00 97.69 212 LEU A N 1
ATOM 1670 C CA . LEU A 1 212 ? 18.229 -5.515 -26.439 1.00 97.69 212 LEU A CA 1
ATOM 1671 C C . LEU A 1 212 ? 17.533 -4.169 -26.191 1.00 97.69 212 LEU A C 1
ATOM 1673 O O . LEU A 1 212 ? 16.475 -3.916 -26.765 1.00 97.69 212 LEU A O 1
ATOM 1677 N N . LEU A 1 213 ? 18.092 -3.324 -25.322 1.00 97.75 213 LEU A N 1
ATOM 1678 C CA . LEU A 1 213 ? 17.536 -2.021 -24.956 1.00 97.75 213 LEU A CA 1
ATOM 1679 C C . LEU A 1 213 ? 18.662 -0.997 -24.760 1.00 97.75 213 LEU A C 1
ATOM 1681 O O . LEU A 1 213 ? 19.706 -1.323 -24.191 1.00 97.75 213 LEU A O 1
ATOM 1685 N N . PHE A 1 214 ? 18.446 0.239 -25.219 1.00 96.94 214 PHE A N 1
ATOM 1686 C CA . PHE A 1 214 ? 19.371 1.375 -25.064 1.00 96.94 214 PHE A CA 1
ATOM 1687 C C . PHE A 1 214 ? 20.810 1.103 -25.552 1.00 96.94 214 PHE A C 1
ATOM 1689 O O . PHE A 1 214 ? 21.764 1.654 -25.006 1.00 96.94 214 PHE A O 1
ATOM 1696 N N . ASN A 1 215 ? 20.978 0.259 -26.580 1.00 95.31 215 ASN A N 1
ATOM 1697 C CA . ASN A 1 215 ? 22.285 -0.170 -27.113 1.00 95.31 215 ASN A CA 1
ATOM 1698 C C . ASN A 1 215 ? 23.239 -0.716 -26.032 1.00 95.31 215 ASN A C 1
ATOM 1700 O O . ASN A 1 215 ? 24.432 -0.409 -26.033 1.00 95.31 215 ASN A O 1
ATOM 1704 N N . GLY A 1 216 ? 22.692 -1.430 -25.046 1.00 96.12 216 GLY A N 1
ATOM 1705 C CA . GLY A 1 216 ? 23.489 -2.054 -23.997 1.00 96.12 216 GLY A CA 1
ATOM 1706 C C . GLY A 1 216 ? 23.942 -1.113 -22.879 1.00 96.12 216 GLY A C 1
ATOM 1707 O O . GLY A 1 216 ? 24.632 -1.545 -21.954 1.00 96.12 216 GLY A O 1
ATOM 1708 N N . GLU A 1 217 ? 23.539 0.163 -22.906 1.00 95.38 217 GLU A N 1
ATOM 1709 C CA . GLU A 1 217 ? 23.985 1.172 -21.944 1.00 95.38 217 GLU A CA 1
ATOM 1710 C C . GLU A 1 217 ? 22.833 1.749 -21.103 1.00 95.38 217 GLU A C 1
ATOM 1712 O O . GLU A 1 217 ? 22.032 2.570 -21.546 1.00 95.38 217 GLU A O 1
ATOM 1717 N N . ALA A 1 218 ? 22.786 1.367 -19.823 1.00 94.81 218 ALA A N 1
ATOM 1718 C CA . ALA A 1 218 ? 21.906 1.993 -18.837 1.00 94.81 218 ALA A CA 1
ATOM 1719 C C . ALA A 1 218 ? 22.542 3.256 -18.238 1.00 94.81 218 ALA A C 1
ATOM 1721 O O . ALA A 1 218 ? 23.733 3.279 -17.902 1.00 94.81 218 ALA A O 1
ATOM 1722 N N . SER A 1 219 ? 21.710 4.266 -17.984 1.00 96.75 219 SER A N 1
ATOM 1723 C CA . SER A 1 219 ? 22.084 5.431 -17.182 1.00 96.75 219 SER A CA 1
ATOM 1724 C C . SER A 1 219 ? 22.334 5.061 -15.714 1.00 96.75 219 SER A C 1
ATOM 1726 O O . SER A 1 219 ? 21.851 4.043 -15.207 1.00 96.75 219 SER A O 1
ATOM 1728 N N . ASP A 1 220 ? 23.043 5.921 -14.983 1.00 97.06 220 ASP A N 1
ATOM 1729 C CA . ASP A 1 220 ? 23.268 5.713 -13.546 1.00 97.06 220 ASP A CA 1
ATOM 1730 C C . ASP A 1 220 ? 21.971 5.825 -12.723 1.00 97.06 220 ASP A C 1
ATOM 1732 O O . ASP A 1 220 ? 21.811 5.149 -11.703 1.00 97.06 220 ASP A O 1
ATOM 1736 N N . ILE A 1 221 ? 20.996 6.603 -13.205 1.00 97.12 221 ILE A N 1
ATOM 1737 C CA . ILE A 1 221 ? 19.669 6.706 -12.585 1.00 97.12 221 ILE A CA 1
ATOM 1738 C C . ILE A 1 221 ? 18.914 5.380 -12.737 1.00 97.12 221 ILE A C 1
ATOM 1740 O O . ILE A 1 221 ? 18.402 4.853 -11.751 1.00 97.12 221 ILE A O 1
ATOM 1744 N N . LEU A 1 222 ? 18.894 4.777 -13.930 1.00 96.62 222 LEU A N 1
ATOM 1745 C CA . LEU A 1 222 ? 18.185 3.513 -14.168 1.00 96.62 222 LEU A CA 1
ATOM 1746 C C . LEU A 1 222 ? 18.802 2.336 -13.387 1.00 96.62 222 LEU A C 1
ATOM 1748 O O . LEU A 1 222 ? 18.093 1.437 -12.925 1.00 96.62 222 LEU A O 1
ATOM 1752 N N . LYS A 1 223 ? 20.121 2.371 -13.160 1.00 96.94 223 LYS A N 1
ATOM 1753 C CA . LYS A 1 223 ? 20.823 1.409 -12.290 1.00 96.94 223 LYS A CA 1
ATOM 1754 C C . LYS A 1 223 ? 20.423 1.536 -10.817 1.00 96.94 223 LYS A C 1
ATOM 1756 O O . LYS A 1 223 ? 20.549 0.565 -10.071 1.00 96.94 223 LYS A O 1
ATOM 1761 N N . THR A 1 224 ? 19.942 2.704 -10.392 1.00 97.00 224 THR A N 1
ATOM 1762 C CA . THR A 1 224 ? 19.553 2.961 -9.002 1.00 97.00 224 THR A CA 1
ATOM 1763 C C . THR A 1 224 ? 18.225 2.276 -8.676 1.00 97.00 224 THR A C 1
ATOM 1765 O O . THR A 1 224 ? 17.231 2.455 -9.371 1.00 97.00 224 THR A O 1
ATOM 1768 N N . ARG A 1 225 ? 18.191 1.485 -7.600 1.00 95.00 225 ARG A N 1
ATOM 1769 C CA . ARG A 1 225 ? 16.974 0.811 -7.125 1.00 95.00 225 ARG A CA 1
ATOM 1770 C C . ARG A 1 225 ? 15.863 1.815 -6.806 1.00 95.00 225 ARG A C 1
ATOM 1772 O O . ARG A 1 225 ? 16.117 2.814 -6.139 1.00 95.00 225 ARG A O 1
ATOM 1779 N N . GLY A 1 226 ? 14.636 1.505 -7.223 1.00 93.56 226 GLY A N 1
ATOM 1780 C CA . GLY A 1 226 ? 13.460 2.340 -6.976 1.00 93.56 226 GLY A CA 1
ATOM 1781 C C . GLY A 1 226 ? 13.395 3.617 -7.815 1.00 93.56 226 GLY A C 1
ATOM 1782 O O . GLY A 1 226 ? 12.500 4.423 -7.591 1.00 93.56 226 GLY A O 1
ATOM 1783 N N . SER A 1 227 ? 14.305 3.809 -8.778 1.00 96.31 227 SER A N 1
ATOM 1784 C CA . SER A 1 227 ? 14.275 4.972 -9.676 1.00 96.31 227 SER A CA 1
ATOM 1785 C C . SER A 1 227 ? 13.112 4.945 -10.664 1.00 96.31 227 SER A C 1
ATOM 1787 O O . SER A 1 227 ? 12.706 5.990 -11.164 1.00 96.31 227 SER A O 1
ATOM 1789 N N . PHE A 1 228 ? 12.565 3.760 -10.938 1.00 97.25 228 PHE A N 1
ATOM 1790 C CA . PHE A 1 228 ? 11.384 3.593 -11.767 1.00 97.25 228 PHE A CA 1
ATOM 1791 C C . PHE A 1 228 ? 10.153 3.476 -10.870 1.00 97.25 228 PHE A C 1
ATOM 1793 O O . PHE A 1 228 ? 9.869 2.421 -10.307 1.00 97.25 228 PHE A O 1
ATOM 1800 N N . GLU A 1 229 ? 9.438 4.580 -10.694 1.00 95.06 229 GLU A N 1
ATOM 1801 C CA . GLU A 1 229 ? 8.241 4.623 -9.862 1.00 95.06 229 GLU A CA 1
ATOM 1802 C C . GLU A 1 229 ? 7.014 4.055 -10.590 1.00 95.06 229 GLU A C 1
ATOM 1804 O O . GLU A 1 229 ? 6.858 4.195 -11.800 1.00 95.06 229 GLU A O 1
ATOM 1809 N N . THR A 1 230 ? 6.074 3.477 -9.842 1.00 95.25 230 THR A N 1
ATOM 1810 C CA . THR A 1 230 ? 4.839 2.897 -10.406 1.00 95.25 230 THR A CA 1
ATOM 1811 C C . THR A 1 230 ? 3.979 3.913 -11.158 1.00 95.25 230 THR A C 1
ATOM 1813 O O . THR A 1 230 ? 3.278 3.549 -12.096 1.00 95.25 230 THR A O 1
ATOM 1816 N N . HIS A 1 231 ? 4.061 5.203 -10.822 1.00 94.69 231 HIS A N 1
ATOM 1817 C CA . HIS A 1 231 ? 3.342 6.223 -11.582 1.00 94.69 231 HIS A CA 1
ATOM 1818 C C . HIS A 1 231 ? 3.856 6.350 -13.031 1.00 94.69 231 HIS A C 1
ATOM 1820 O O . HIS A 1 231 ? 3.081 6.726 -13.909 1.00 94.69 231 HIS A O 1
ATOM 1826 N N . PHE A 1 232 ? 5.122 5.997 -13.306 1.00 95.56 232 PHE A N 1
ATOM 1827 C CA . PHE A 1 232 ? 5.637 5.910 -14.674 1.00 95.56 232 PHE A CA 1
ATOM 1828 C C . PHE A 1 232 ? 4.993 4.757 -15.442 1.00 95.56 232 PHE A C 1
ATOM 1830 O O . PHE A 1 232 ? 4.624 4.956 -16.594 1.00 95.56 232 PHE A O 1
ATOM 1837 N N . VAL A 1 233 ? 4.783 3.600 -14.800 1.00 96.31 233 VAL A N 1
ATOM 1838 C CA . VAL A 1 233 ? 4.084 2.442 -15.394 1.00 96.31 233 VAL A CA 1
ATOM 1839 C C . VAL A 1 233 ? 2.697 2.866 -15.891 1.00 96.31 233 VAL A C 1
ATOM 1841 O O . VAL A 1 233 ? 2.397 2.749 -17.077 1.00 96.31 233 VAL A O 1
ATOM 1844 N N . SER A 1 234 ? 1.897 3.502 -15.026 1.00 94.12 234 SER A N 1
ATOM 1845 C CA . SER A 1 234 ? 0.563 3.999 -15.398 1.00 94.12 234 SER A CA 1
ATOM 1846 C C . SER A 1 234 ? 0.586 5.052 -16.512 1.00 94.12 234 SER A C 1
ATOM 1848 O O . SER A 1 234 ? -0.322 5.105 -17.338 1.00 94.12 234 SER A O 1
ATOM 1850 N N . GLN A 1 235 ? 1.601 5.920 -16.537 1.00 94.31 235 GLN A N 1
ATOM 1851 C CA . GLN A 1 235 ? 1.738 6.943 -17.575 1.00 94.31 235 GLN A CA 1
ATOM 1852 C C . GLN A 1 235 ? 2.105 6.342 -18.938 1.00 94.31 235 GLN A C 1
ATOM 1854 O O . GLN A 1 235 ? 1.539 6.748 -19.953 1.00 94.31 235 GLN A O 1
ATOM 1859 N N . ILE A 1 236 ? 3.021 5.373 -18.953 1.00 94.81 236 ILE A N 1
ATOM 1860 C CA . ILE A 1 236 ? 3.495 4.686 -20.162 1.00 94.81 236 ILE A CA 1
ATOM 1861 C C . ILE A 1 236 ? 2.377 3.857 -20.803 1.00 94.81 236 ILE A C 1
ATOM 1863 O O . ILE A 1 236 ? 2.232 3.863 -22.027 1.00 94.81 236 ILE A O 1
ATOM 1867 N N . GLU A 1 237 ? 1.567 3.190 -19.982 1.00 92.94 237 GLU A N 1
ATOM 1868 C CA . GLU A 1 237 ? 0.442 2.368 -20.443 1.00 92.94 237 GLU A CA 1
ATOM 1869 C C . GLU A 1 237 ? -0.797 3.183 -20.827 1.00 92.94 237 GLU A C 1
ATOM 1871 O O . GLU A 1 237 ? -1.744 2.627 -21.377 1.00 92.94 237 GLU A O 1
ATOM 1876 N N . SER A 1 238 ? -0.802 4.501 -20.596 1.00 88.62 238 SER A N 1
ATOM 1877 C CA . SER A 1 238 ? -1.981 5.323 -20.863 1.00 88.62 238 SER A CA 1
ATOM 1878 C C . SER A 1 238 ? -2.468 5.215 -22.320 1.00 88.62 238 SER A C 1
ATOM 1880 O O . SER A 1 238 ? -1.681 5.177 -23.277 1.00 88.62 238 SER A O 1
ATOM 1882 N N . ASP A 1 239 ? -3.797 5.217 -22.486 1.00 70.88 239 ASP A N 1
ATOM 1883 C CA . ASP A 1 239 ? -4.500 5.045 -23.771 1.00 70.88 239 ASP A CA 1
ATOM 1884 C C . ASP A 1 239 ? -4.188 6.132 -24.811 1.00 70.88 239 ASP A C 1
ATOM 1886 O O . ASP A 1 239 ? -4.566 6.022 -25.976 1.00 70.88 239 ASP A O 1
ATOM 1890 N N . THR A 1 240 ? -3.495 7.201 -24.412 1.00 72.75 240 THR A N 1
ATOM 1891 C CA . THR A 1 240 ? -3.105 8.279 -25.327 1.00 72.75 240 THR A CA 1
ATOM 1892 C C . THR A 1 240 ? -2.120 7.809 -26.396 1.00 72.75 240 THR A C 1
ATOM 1894 O O . THR A 1 240 ? -2.038 8.434 -27.454 1.00 72.75 240 THR A O 1
ATOM 1897 N N . GLY A 1 241 ? -1.377 6.723 -26.135 1.00 63.66 241 GLY A N 1
ATOM 1898 C CA . GLY A 1 241 ? -0.368 6.191 -27.053 1.00 63.66 241 GLY A CA 1
ATOM 1899 C C . GLY A 1 241 ? 0.743 7.194 -27.384 1.00 63.66 241 GLY A C 1
ATOM 1900 O O . GLY A 1 241 ? 1.440 7.029 -28.388 1.00 63.66 241 GLY A O 1
ATOM 1901 N N . ASP A 1 242 ? 0.899 8.261 -26.588 1.00 79.75 242 ASP A N 1
ATOM 1902 C CA . ASP A 1 242 ? 1.848 9.322 -26.897 1.00 79.75 242 ASP A CA 1
ATOM 1903 C C . ASP A 1 242 ? 3.274 8.860 -26.590 1.00 79.75 242 ASP A C 1
ATOM 1905 O O . ASP A 1 242 ? 3.771 8.956 -25.466 1.00 79.75 242 ASP A O 1
ATOM 1909 N N . ARG A 1 243 ? 3.975 8.396 -27.629 1.00 86.38 243 ARG A N 1
ATOM 1910 C CA . ARG A 1 243 ? 5.403 8.058 -27.555 1.00 86.38 243 ARG A CA 1
ATOM 1911 C C . ARG A 1 243 ? 6.253 9.199 -26.995 1.00 86.38 243 ARG A C 1
ATOM 1913 O O . ARG A 1 243 ? 7.290 8.926 -26.396 1.00 86.38 243 ARG A O 1
ATOM 1920 N N . LYS A 1 244 ? 5.833 10.466 -27.125 1.00 90.00 244 LYS A N 1
ATOM 1921 C CA . LYS A 1 244 ? 6.557 11.592 -26.512 1.00 90.00 244 LYS A CA 1
ATOM 1922 C C . LYS A 1 244 ? 6.528 11.524 -24.993 1.00 90.00 244 LYS A C 1
ATOM 1924 O O . LYS A 1 244 ? 7.507 11.908 -24.364 1.00 90.00 244 LYS A O 1
ATOM 1929 N N . GLN A 1 245 ? 5.442 11.037 -24.398 1.00 92.12 245 GLN A N 1
ATOM 1930 C CA . GLN A 1 245 ? 5.360 10.862 -22.952 1.00 92.12 245 GLN A CA 1
ATOM 1931 C C . GLN A 1 245 ? 6.381 9.826 -22.477 1.00 92.12 245 GLN A C 1
ATOM 1933 O O . GLN A 1 245 ? 7.153 10.114 -21.565 1.00 92.12 245 GLN A O 1
ATOM 1938 N N . ILE A 1 246 ? 6.442 8.671 -23.148 1.00 94.69 246 ILE A N 1
ATOM 1939 C CA . ILE A 1 246 ? 7.415 7.609 -22.851 1.00 94.69 246 ILE A CA 1
ATOM 1940 C C . ILE A 1 246 ? 8.841 8.142 -23.028 1.00 94.69 246 ILE A C 1
ATOM 1942 O O . ILE A 1 246 ? 9.664 8.018 -22.123 1.00 94.69 246 ILE A O 1
ATOM 1946 N N . TYR A 1 247 ? 9.109 8.823 -24.147 1.00 95.38 247 TYR A N 1
ATOM 1947 C CA . TYR A 1 247 ? 10.397 9.459 -24.415 1.00 95.38 247 TYR A CA 1
ATOM 1948 C C . TYR A 1 247 ? 10.804 10.430 -23.298 1.00 95.38 247 TYR A C 1
ATOM 1950 O O . TYR A 1 247 ? 11.943 10.399 -22.831 1.00 95.38 247 TYR A O 1
ATOM 1958 N N . ASN A 1 248 ? 9.879 11.279 -22.841 1.00 94.38 248 ASN A N 1
ATOM 1959 C CA . ASN A 1 248 ? 10.137 12.254 -21.784 1.00 94.38 248 ASN A CA 1
ATOM 1960 C C . ASN A 1 248 ? 10.443 11.568 -20.449 1.00 94.38 248 ASN A C 1
ATOM 1962 O O . ASN A 1 248 ? 11.413 11.945 -19.797 1.00 94.38 248 ASN A O 1
ATOM 1966 N N . ILE A 1 249 ? 9.674 10.544 -20.064 1.00 95.12 249 ILE A N 1
ATOM 1967 C CA . ILE A 1 249 ? 9.918 9.763 -18.840 1.00 95.12 249 ILE A CA 1
ATOM 1968 C C . ILE A 1 249 ? 11.313 9.135 -18.893 1.00 95.12 249 ILE A C 1
ATOM 1970 O O . ILE A 1 249 ? 12.130 9.351 -17.998 1.00 95.12 249 ILE A O 1
ATOM 1974 N N . LEU A 1 250 ? 11.630 8.434 -19.980 1.00 95.88 250 LEU A N 1
ATOM 1975 C CA . LEU A 1 250 ? 12.938 7.811 -20.178 1.00 95.88 250 LEU A CA 1
ATOM 1976 C C . LEU A 1 250 ? 14.079 8.846 -20.188 1.00 95.88 250 LEU A C 1
ATOM 1978 O O . LEU A 1 250 ? 15.123 8.622 -19.576 1.00 95.88 250 LEU A O 1
ATOM 1982 N N . SER A 1 251 ? 13.848 10.032 -20.756 1.00 95.06 251 SER A N 1
ATOM 1983 C CA . SER A 1 251 ? 14.802 11.149 -20.693 1.00 95.06 251 SER A CA 1
ATOM 1984 C C . SER A 1 251 ? 15.048 11.634 -19.260 1.00 95.06 251 SER A C 1
ATOM 1986 O O . SER A 1 251 ? 16.189 11.939 -18.910 1.00 95.06 251 SER A O 1
ATOM 1988 N N . THR A 1 252 ? 14.024 11.669 -18.394 1.00 95.19 252 THR A N 1
ATOM 1989 C CA . THR A 1 252 ? 14.216 12.000 -16.963 1.00 95.19 252 THR A CA 1
ATOM 1990 C C . THR A 1 252 ? 15.005 10.932 -16.210 1.00 95.19 252 THR A C 1
ATOM 1992 O O . THR A 1 252 ? 15.722 11.251 -15.264 1.00 95.19 252 THR A O 1
ATOM 1995 N N . LEU A 1 253 ? 14.948 9.683 -16.681 1.00 95.12 253 LEU A N 1
ATOM 1996 C CA . LEU A 1 253 ? 15.785 8.588 -16.201 1.00 95.12 253 LEU A CA 1
ATOM 1997 C C . LEU A 1 253 ? 17.190 8.616 -16.816 1.00 95.12 253 LEU A C 1
ATOM 1999 O O . LEU A 1 253 ? 17.970 7.700 -16.582 1.00 95.12 253 LEU A O 1
ATOM 2003 N N . GLY A 1 254 ? 17.552 9.651 -17.577 1.00 94.62 254 GLY A N 1
ATOM 2004 C CA . GLY A 1 254 ? 18.908 9.854 -18.083 1.00 94.62 254 GLY A CA 1
ATOM 2005 C C . GLY A 1 254 ? 19.292 8.964 -19.265 1.00 94.62 254 GLY A C 1
ATOM 2006 O O . GLY A 1 254 ? 20.484 8.804 -19.517 1.00 94.62 254 GLY A O 1
ATOM 2007 N N . VAL A 1 255 ? 18.320 8.380 -19.972 1.00 94.19 255 VAL A N 1
ATOM 2008 C CA . VAL A 1 255 ? 18.556 7.650 -21.229 1.00 94.19 255 VAL A CA 1
ATOM 20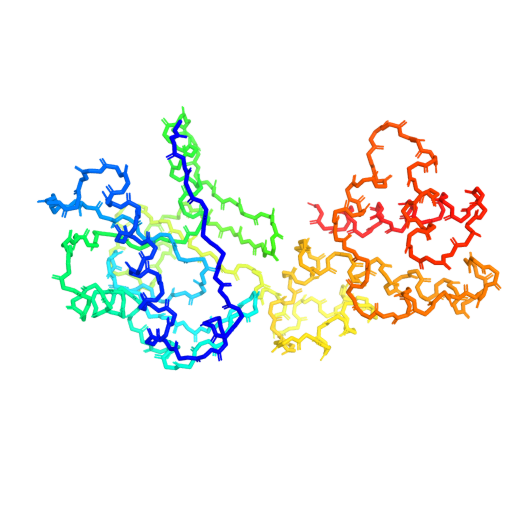09 C C . VAL A 1 255 ? 17.995 8.435 -22.417 1.00 94.19 255 VAL A C 1
ATOM 2011 O O . VAL A 1 255 ? 17.043 9.199 -22.275 1.00 94.19 255 VAL A O 1
ATOM 2014 N N . LEU A 1 256 ? 18.585 8.257 -23.599 1.00 93.12 256 LEU A N 1
ATOM 2015 C CA . LEU A 1 256 ? 18.083 8.814 -24.858 1.00 93.12 256 LEU A CA 1
ATOM 2016 C C . LEU A 1 256 ? 17.487 7.670 -25.688 1.00 93.12 256 LEU A C 1
ATOM 2018 O O . LEU A 1 256 ? 18.234 6.999 -26.401 1.00 93.12 256 LEU A O 1
ATOM 2022 N N . PRO A 1 257 ? 16.177 7.395 -25.565 1.00 94.69 257 PRO A N 1
ATOM 2023 C CA . PRO A 1 257 ? 15.576 6.225 -26.188 1.00 94.69 257 PRO A CA 1
ATOM 2024 C C . PRO A 1 257 ? 15.344 6.436 -27.688 1.00 94.69 257 PRO A C 1
ATOM 2026 O O . PRO A 1 257 ? 14.983 7.526 -28.142 1.00 94.69 257 PRO A O 1
ATOM 2029 N N . SER A 1 258 ? 15.483 5.364 -28.460 1.00 95.75 258 SER A N 1
ATOM 2030 C CA . SER A 1 258 ? 14.915 5.264 -29.803 1.00 95.75 258 SER A CA 1
ATOM 2031 C C . SER A 1 258 ? 13.394 5.044 -29.751 1.00 95.75 258 SER A C 1
ATOM 2033 O O . SER A 1 258 ? 12.812 4.794 -28.692 1.00 95.75 258 SER A O 1
ATOM 2035 N N . GLU A 1 259 ? 12.724 5.105 -30.907 1.00 94.44 259 GLU A N 1
ATOM 2036 C CA . GLU A 1 259 ? 11.302 4.735 -30.990 1.00 94.44 259 GLU A CA 1
ATOM 2037 C C . GLU A 1 259 ? 11.071 3.273 -30.586 1.00 94.44 259 GLU A C 1
ATOM 2039 O O . GLU A 1 259 ? 10.114 2.981 -29.872 1.00 94.44 259 GLU A O 1
ATOM 2044 N N . LEU A 1 260 ? 11.978 2.376 -30.988 1.00 95.69 260 LEU A N 1
ATOM 2045 C CA . LEU A 1 260 ? 11.908 0.961 -30.637 1.00 95.69 260 LEU A CA 1
ATOM 2046 C C . LEU A 1 260 ? 12.080 0.751 -29.128 1.00 95.69 260 LEU A C 1
ATOM 2048 O O . LEU A 1 260 ? 11.336 -0.030 -28.543 1.00 95.69 260 LEU A O 1
ATOM 2052 N N . ASP A 1 261 ? 12.995 1.481 -28.483 1.00 97.06 261 ASP A N 1
ATOM 2053 C CA . ASP A 1 261 ? 13.157 1.402 -27.026 1.00 97.06 261 ASP A CA 1
ATOM 2054 C C . ASP A 1 261 ? 11.868 1.807 -26.298 1.00 97.06 261 ASP A C 1
ATOM 2056 O O . ASP A 1 261 ? 11.485 1.171 -25.318 1.00 97.06 261 ASP A O 1
ATOM 2060 N N . CYS A 1 262 ? 11.170 2.840 -26.785 1.00 96.19 262 CYS A N 1
ATOM 2061 C CA . CYS A 1 262 ? 9.893 3.263 -26.207 1.00 96.19 262 CYS A CA 1
ATOM 2062 C C . CYS A 1 262 ? 8.830 2.157 -26.310 1.00 96.19 262 CYS A C 1
ATOM 2064 O O . CYS A 1 262 ? 8.116 1.907 -25.338 1.00 96.19 262 CYS A O 1
ATOM 2066 N N . ASP A 1 263 ? 8.745 1.485 -27.462 1.00 95.19 263 ASP A N 1
ATOM 2067 C CA . ASP A 1 263 ? 7.805 0.381 -27.679 1.00 95.19 263 ASP A CA 1
ATOM 2068 C C . ASP A 1 263 ? 8.152 -0.833 -26.784 1.00 95.19 263 ASP A C 1
ATO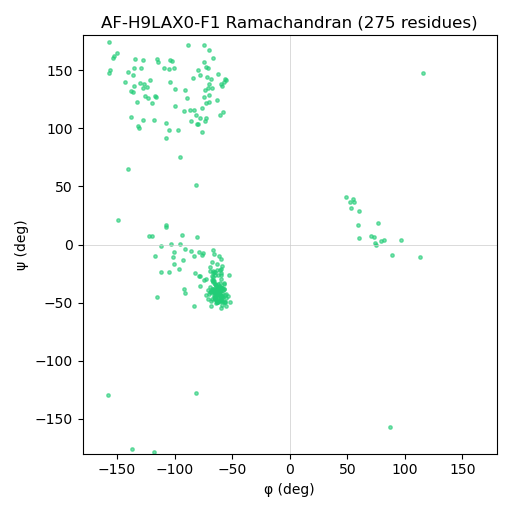M 2070 O O . ASP A 1 263 ? 7.261 -1.438 -26.184 1.00 95.19 263 ASP A O 1
ATOM 2074 N N . ILE A 1 264 ? 9.444 -1.153 -26.615 1.00 97.12 264 ILE A N 1
ATOM 2075 C CA . ILE A 1 264 ? 9.910 -2.230 -25.722 1.00 97.12 264 ILE A CA 1
ATOM 2076 C C . ILE A 1 264 ? 9.611 -1.902 -24.253 1.00 97.12 264 ILE A C 1
ATOM 2078 O O . ILE A 1 264 ? 9.101 -2.755 -23.526 1.00 97.12 264 ILE A O 1
ATOM 2082 N N . VAL A 1 265 ? 9.888 -0.673 -23.801 1.00 97.44 265 VAL A N 1
ATOM 2083 C CA . VAL A 1 265 ? 9.593 -0.250 -22.421 1.00 97.44 265 VAL A CA 1
ATOM 2084 C C . VAL A 1 265 ? 8.095 -0.322 -22.137 1.00 97.44 265 VAL A C 1
ATOM 2086 O O . VAL A 1 265 ? 7.705 -0.776 -21.058 1.00 97.44 265 VAL A O 1
ATOM 2089 N N . ARG A 1 266 ? 7.251 0.073 -23.098 1.00 96.56 266 ARG A N 1
ATOM 2090 C CA . ARG A 1 266 ? 5.797 -0.076 -22.978 1.00 96.56 266 ARG A CA 1
ATOM 2091 C C . ARG A 1 266 ? 5.399 -1.538 -22.810 1.00 96.56 266 ARG A C 1
ATOM 2093 O O . ARG A 1 266 ? 4.691 -1.855 -21.862 1.00 96.56 266 ARG A O 1
ATOM 2100 N N . MET A 1 267 ? 5.922 -2.427 -23.653 1.00 96.94 267 MET A N 1
ATOM 2101 C CA . MET A 1 267 ? 5.653 -3.864 -23.560 1.00 96.94 267 MET A CA 1
ATOM 2102 C C . MET A 1 267 ? 6.110 -4.463 -22.220 1.00 96.94 267 MET A C 1
ATOM 2104 O O . MET A 1 267 ? 5.427 -5.325 -21.664 1.00 96.94 267 MET A O 1
ATOM 2108 N N . ALA A 1 268 ? 7.242 -4.007 -21.678 1.00 97.81 268 ALA A N 1
ATOM 2109 C CA . ALA A 1 268 ? 7.714 -4.428 -20.361 1.00 97.81 268 ALA A CA 1
ATOM 2110 C C . ALA A 1 268 ? 6.763 -3.975 -19.238 1.00 97.81 268 ALA A C 1
ATOM 2112 O O . ALA A 1 268 ? 6.464 -4.773 -18.350 1.00 97.81 268 ALA A O 1
ATOM 2113 N N . CYS A 1 269 ? 6.259 -2.736 -19.298 1.00 97.69 269 CYS A N 1
ATOM 2114 C CA . CYS A 1 269 ? 5.244 -2.231 -18.366 1.00 97.69 269 CYS A CA 1
ATOM 2115 C C . CYS A 1 269 ? 3.966 -3.077 -18.445 1.00 97.69 269 CYS A C 1
ATOM 2117 O O . CYS A 1 269 ? 3.595 -3.694 -17.449 1.00 97.69 269 CYS A O 1
ATOM 2119 N N . GLU A 1 270 ? 3.403 -3.219 -19.652 1.00 97.12 270 GLU A N 1
ATOM 2120 C CA . GLU A 1 270 ? 2.182 -3.992 -19.917 1.00 97.12 270 GLU A CA 1
ATOM 2121 C C . GLU A 1 270 ? 2.315 -5.453 -19.458 1.00 97.12 270 GLU A C 1
ATOM 2123 O O . GLU A 1 270 ? 1.380 -6.022 -18.904 1.00 97.12 270 GLU A O 1
ATOM 2128 N N . SER A 1 271 ? 3.484 -6.077 -19.635 1.00 97.62 271 SER A N 1
ATOM 2129 C CA . SER A 1 271 ? 3.715 -7.461 -19.196 1.00 97.62 271 SER A CA 1
ATOM 2130 C C . SER A 1 271 ? 3.690 -7.602 -17.671 1.00 97.62 271 SER A C 1
ATOM 2132 O O . SER A 1 271 ? 3.139 -8.570 -17.145 1.00 97.62 271 SER A O 1
ATOM 2134 N N . VAL A 1 272 ? 4.287 -6.647 -16.949 1.00 97.94 272 VAL A N 1
ATOM 2135 C CA . VAL A 1 272 ? 4.311 -6.660 -15.479 1.00 97.94 272 VAL A CA 1
ATOM 2136 C C . VAL A 1 272 ? 2.934 -6.309 -14.912 1.00 97.94 272 VAL A C 1
ATOM 2138 O O . VAL A 1 272 ? 2.477 -6.989 -13.993 1.00 97.94 272 VAL A O 1
ATOM 2141 N N . SER A 1 273 ? 2.261 -5.295 -15.462 1.00 97.06 273 SER A N 1
ATOM 2142 C CA . SER A 1 273 ? 0.931 -4.867 -15.015 1.00 97.06 273 SER A CA 1
ATOM 2143 C C . SER A 1 273 ? -0.147 -5.910 -15.325 1.00 97.06 273 SER A C 1
ATOM 2145 O O . SER A 1 273 ? -0.960 -6.211 -14.456 1.00 97.06 273 SER A O 1
ATOM 2147 N N . THR A 1 274 ? -0.101 -6.549 -16.502 1.00 97.44 274 THR A N 1
ATOM 2148 C CA . THR A 1 274 ? -1.037 -7.621 -16.889 1.00 97.44 274 THR A CA 1
ATOM 2149 C C . THR A 1 274 ? -0.888 -8.844 -15.995 1.00 97.44 274 THR A C 1
ATOM 2151 O O . THR A 1 274 ? -1.878 -9.486 -15.675 1.00 97.44 274 THR A O 1
ATOM 2154 N N . ARG A 1 275 ? 0.334 -9.175 -15.562 1.00 96.81 275 ARG A N 1
ATOM 2155 C CA . ARG A 1 275 ? 0.548 -10.250 -14.581 1.00 96.81 275 ARG A CA 1
ATOM 2156 C C . ARG A 1 275 ? -0.038 -9.902 -13.207 1.00 96.81 275 ARG A C 1
ATOM 2158 O O . ARG A 1 275 ? -0.386 -10.806 -12.456 1.00 96.81 275 ARG A O 1
ATOM 2165 N N . ALA A 1 276 ? -0.055 -8.620 -12.850 1.00 96.25 276 ALA A N 1
ATOM 2166 C CA . ALA A 1 276 ? -0.542 -8.150 -11.557 1.00 96.25 276 ALA A CA 1
ATOM 2167 C C . ALA A 1 276 ? -2.078 -8.072 -11.472 1.00 96.25 276 ALA A C 1
ATOM 2169 O O . ALA A 1 276 ? -2.607 -8.143 -10.362 1.00 96.25 276 ALA A O 1
ATOM 2170 N N . ALA A 1 277 ? -2.762 -7.886 -12.606 1.00 93.31 277 ALA A N 1
ATOM 2171 C CA . ALA A 1 277 ? -4.220 -7.791 -12.720 1.00 93.31 277 ALA A CA 1
ATOM 2172 C C . ALA A 1 277 ? -4.901 -9.169 -12.730 1.00 93.31 277 ALA A C 1
ATOM 2174 O O . ALA A 1 277 ? -5.970 -9.280 -12.088 1.00 93.31 277 ALA A O 1
#

Nearest PDB structures (foldseek):
  4no7-assembly1_A  TM=9.846E-01  e=1.785E-42  Homo sapiens
  3vf6-assembly1_A  TM=9.857E-01  e=3.109E-42  Homo sapiens
  6e0i-assembly1_A  TM=9.783E-01  e=2.356E-42  Homo sapiens
  1cza-assembly1_N  TM=9.835E-01  e=1.423E-34  Homo sapiens
  1dgk-assembly1_N  TM=9.835E-01  e=8.396E-34  Homo sapiens

Radius of gyration: 22.17 Å; Cα contacts (8 Å, |Δi|>4): 440; chains: 1; bounding box: 50×46×58 Å

Organism: Tachysurus vachellii (NCBI:txid175792)